Protein AF-A0A2R6KXD6-F1 (afdb_monomer_lite)

Radius of gyration: 30.46 Å; chains: 1; bounding box: 78×59×86 Å

Secondary structure (DSSP, 8-state):
----EEEEEEEEE------SS----EEEEEEEEEEEETTEEEEEEEEEEEEEETTEEEEEEEEEEEEEEEGGGHHHHHHHHHHTTSEEEEEEEEEEE-GGGTT-EEEEEEEEEEE--SSGGG-B---EEE----TTSPSP-EEEEEEEEEE-S---SSEEEEEEEEEEEE-SSS-EEEEEEEEEEEETTEEEEEEEE---EEE-TT-EEEEEEEEEEEGGGHHHHHHHHHHTTTEEEEEEEEEEEEEE--GGGSSS--PPEEEE-TTT-EEEEEE--TTS-GGGGGG-S-------PPPPPPPPP--------PPPPP-------------------------------S--GGGSSSSSS--

Structure (mmCIF, N/CA/C/O backbone):
data_AF-A0A2R6KXD6-F1
#
_entry.id   AF-A0A2R6KXD6-F1
#
loop_
_atom_site.group_PDB
_atom_site.id
_atom_site.type_symbol
_atom_site.label_atom_id
_atom_site.label_alt_id
_atom_site.label_comp_id
_atom_site.label_asym_id
_atom_site.label_entity_id
_atom_site.label_seq_id
_atom_site.pdbx_PDB_ins_code
_atom_site.Cartn_x
_atom_site.Cartn_y
_atom_site.Cartn_z
_atom_site.occupancy
_atom_site.B_iso_or_equiv
_atom_site.auth_seq_id
_atom_site.auth_comp_id
_atom_site.auth_asym_id
_atom_site.auth_atom_id
_atom_site.pdbx_PDB_model_num
ATOM 1 N N . MET A 1 1 ? -16.848 16.729 -0.230 1.00 32.53 1 MET A N 1
ATOM 2 C CA . MET A 1 1 ? -16.705 16.307 1.176 1.00 32.53 1 MET A CA 1
ATOM 3 C C . MET A 1 1 ? -17.985 15.612 1.609 1.00 32.53 1 MET A C 1
ATOM 5 O O . MET A 1 1 ? -18.933 16.288 1.983 1.00 32.53 1 MET A O 1
ATOM 9 N N . GLY A 1 2 ? -18.052 14.291 1.457 1.00 30.12 2 GLY A N 1
ATOM 10 C CA . GLY A 1 2 ? -19.095 13.477 2.077 1.00 30.12 2 GLY A CA 1
ATOM 11 C C . GLY A 1 2 ? -18.429 12.674 3.182 1.00 30.12 2 GLY A C 1
ATOM 12 O O . GLY A 1 2 ? -17.490 11.944 2.894 1.00 30.12 2 GLY A O 1
ATOM 13 N N . VAL A 1 3 ? -18.859 12.855 4.425 1.00 33.03 3 VAL A N 1
ATOM 14 C CA . VAL A 1 3 ? -18.356 12.065 5.551 1.00 33.03 3 VAL A CA 1
ATOM 15 C C . VAL A 1 3 ? -19.085 10.724 5.530 1.00 33.03 3 VAL A C 1
ATOM 17 O O . VAL A 1 3 ? -20.311 10.701 5.642 1.00 33.03 3 VAL A O 1
ATOM 20 N N . ALA A 1 4 ? -18.364 9.609 5.387 1.00 35.44 4 ALA A N 1
ATOM 21 C CA . ALA A 1 4 ? -18.938 8.305 5.713 1.00 35.44 4 ALA A CA 1
ATOM 22 C C . ALA A 1 4 ? -18.756 8.061 7.212 1.00 35.44 4 ALA A C 1
ATOM 24 O O . ALA A 1 4 ? -17.677 7.671 7.661 1.00 35.44 4 ALA A O 1
ATOM 25 N N . VAL A 1 5 ? -19.825 8.306 7.967 1.00 35.06 5 VAL A N 1
ATOM 26 C CA . VAL A 1 5 ? -19.918 7.904 9.371 1.00 35.06 5 VAL A CA 1
ATOM 27 C C . VAL A 1 5 ? -20.166 6.402 9.408 1.00 35.06 5 VAL A C 1
ATOM 29 O O . VAL A 1 5 ? -21.165 5.912 8.875 1.00 35.06 5 VAL A O 1
ATOM 32 N N . VAL A 1 6 ? -19.266 5.663 10.045 1.00 45.59 6 VAL A N 1
ATOM 33 C CA . VAL A 1 6 ? -19.422 4.229 10.286 1.00 45.59 6 VAL A CA 1
ATOM 34 C C . VAL A 1 6 ? -19.917 4.082 11.718 1.00 45.59 6 VAL A C 1
ATOM 36 O O . VAL A 1 6 ? -19.143 4.053 12.669 1.00 45.59 6 VAL A O 1
ATOM 39 N N . GLY A 1 7 ? -21.240 4.059 11.872 1.00 35.34 7 GLY A N 1
ATOM 40 C CA . GLY A 1 7 ? -21.884 3.939 13.178 1.00 35.34 7 GLY A CA 1
ATOM 41 C C . GLY A 1 7 ? -21.858 2.504 13.707 1.00 35.34 7 GLY A C 1
ATOM 42 O O . GLY A 1 7 ? -22.515 1.623 13.148 1.00 35.34 7 GLY A O 1
ATOM 43 N N . LEU A 1 8 ? -21.164 2.282 14.823 1.00 43.97 8 LEU A N 1
ATOM 44 C CA . LEU A 1 8 ? -21.298 1.086 15.651 1.00 43.97 8 LEU A CA 1
ATOM 45 C C . LEU A 1 8 ? -22.318 1.376 16.764 1.00 43.97 8 LEU A C 1
ATOM 47 O O . LEU A 1 8 ? -21.985 1.909 17.820 1.00 43.97 8 LEU A O 1
ATOM 51 N N . ILE A 1 9 ? -23.582 1.021 16.532 1.00 38.72 9 ILE A N 1
ATOM 52 C CA . ILE A 1 9 ? -24.640 1.181 17.540 1.00 38.72 9 ILE A CA 1
ATOM 53 C C . ILE A 1 9 ? -24.606 -0.014 18.505 1.00 38.72 9 ILE A C 1
ATOM 55 O O . ILE A 1 9 ? -24.890 -1.148 18.111 1.00 38.72 9 ILE A O 1
ATOM 59 N N . LEU A 1 10 ? -24.278 0.251 19.772 1.00 41.88 10 LEU A N 1
ATOM 60 C CA . LEU A 1 10 ? -24.236 -0.710 20.874 1.00 41.88 10 LEU A CA 1
ATOM 61 C C . LEU A 1 10 ? -25.478 -0.549 21.763 1.00 41.88 10 LEU A C 1
ATOM 63 O O . LEU A 1 10 ? -25.510 0.236 22.709 1.00 41.88 10 LEU A O 1
ATOM 67 N N . LEU A 1 11 ? -26.523 -1.320 21.463 1.00 36.16 11 LEU A N 1
ATOM 68 C CA . LEU A 1 11 ? -27.789 -1.278 22.201 1.00 36.16 11 LEU A CA 1
ATOM 69 C C . LEU A 1 11 ? -27.710 -2.157 23.466 1.00 36.16 11 LEU A C 1
ATOM 71 O O . LEU A 1 11 ? -27.730 -3.387 23.370 1.00 36.16 11 LEU A O 1
ATOM 75 N N . VAL A 1 12 ? -27.622 -1.541 24.653 1.00 39.16 12 VAL A N 1
ATOM 76 C CA . VAL A 1 12 ? -27.379 -2.227 25.938 1.00 39.16 12 VAL A CA 1
ATOM 77 C C . VAL A 1 12 ? -28.595 -2.115 26.872 1.00 39.16 12 VAL A C 1
ATOM 79 O O . VAL A 1 12 ? -28.765 -1.187 27.663 1.00 39.16 12 VAL A O 1
ATOM 82 N N . VAL A 1 13 ? -29.466 -3.125 26.833 1.00 32.38 13 VAL A N 1
ATOM 83 C CA . VAL A 1 13 ? -30.633 -3.203 27.732 1.00 32.38 13 VAL A CA 1
ATOM 84 C C . VAL A 1 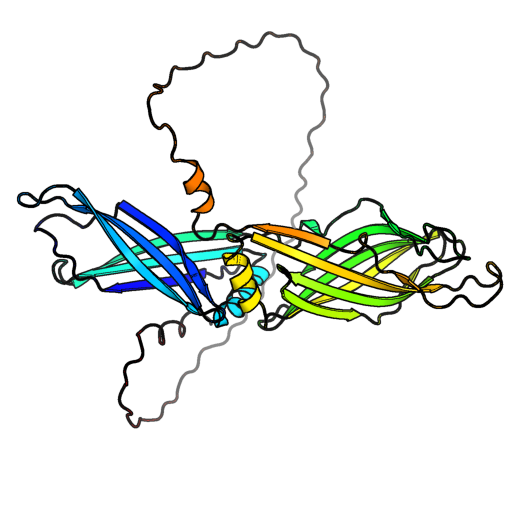13 ? -30.192 -3.670 29.123 1.00 32.38 13 VAL A C 1
ATOM 86 O O . VAL A 1 13 ? -29.826 -4.835 29.288 1.00 32.38 13 VAL A O 1
ATOM 89 N N . LEU A 1 14 ? -30.247 -2.796 30.141 1.00 37.84 14 LEU A N 1
ATOM 90 C CA . LEU A 1 14 ? -29.684 -3.095 31.464 1.00 37.84 14 LEU A CA 1
ATOM 91 C C . LEU A 1 14 ? -30.704 -3.197 32.609 1.00 37.84 14 LEU A C 1
ATOM 93 O O . LEU A 1 14 ? -31.615 -2.389 32.783 1.00 37.84 14 LEU A O 1
ATOM 97 N N . GLY A 1 15 ? -30.478 -4.166 33.497 1.00 32.94 15 GLY A N 1
ATOM 98 C CA . GLY A 1 15 ? -31.158 -4.308 34.787 1.00 32.94 15 GLY A CA 1
ATOM 99 C C . GLY A 1 15 ? -30.421 -3.625 35.949 1.00 32.94 15 GLY A C 1
ATOM 100 O O . GLY A 1 15 ? -30.069 -4.311 36.904 1.00 32.94 15 GLY A O 1
ATOM 101 N N . PHE A 1 16 ? -30.159 -2.313 35.896 1.00 38.47 16 PHE A N 1
ATOM 102 C CA . PHE A 1 16 ? -29.409 -1.618 36.957 1.00 38.47 16 PHE A CA 1
ATOM 103 C C . PHE A 1 16 ? -30.232 -1.430 38.247 1.00 38.47 16 PHE A C 1
ATOM 105 O O . PHE A 1 16 ? -31.143 -0.608 38.303 1.00 38.47 16 PHE A O 1
ATOM 112 N N . VAL A 1 17 ? -29.867 -2.104 39.341 1.00 35.06 17 VAL A N 1
ATOM 113 C CA . VAL A 1 17 ? -30.432 -1.799 40.671 1.00 35.06 17 VAL A CA 1
ATOM 114 C C . VAL A 1 17 ? -29.811 -0.501 41.210 1.00 35.06 17 VAL A C 1
ATOM 116 O O . VAL A 1 17 ? -28.776 -0.526 41.873 1.00 35.06 17 VAL A O 1
ATOM 119 N N . LEU A 1 18 ? -30.429 0.644 40.896 1.00 43.84 18 LEU A N 1
ATOM 120 C CA . LEU A 1 18 ? -30.024 1.964 41.396 1.00 43.84 18 LEU A CA 1
ATOM 121 C C . LEU A 1 18 ? -30.757 2.336 42.691 1.00 43.84 18 LEU A C 1
ATOM 123 O O . LEU A 1 18 ? -31.987 2.300 42.773 1.00 43.84 18 LEU A O 1
ATOM 127 N N . GLY A 1 19 ? -29.987 2.761 43.694 1.00 37.97 19 GLY A N 1
ATOM 128 C CA . GLY A 1 19 ? -30.512 3.353 44.919 1.00 37.97 19 GLY A CA 1
ATOM 129 C C . GLY A 1 19 ? -30.959 4.796 44.697 1.00 37.97 19 GLY A C 1
ATOM 130 O O . GLY A 1 19 ? -30.131 5.694 44.675 1.00 37.97 19 GLY A O 1
ATOM 131 N N . VAL A 1 20 ? -32.271 4.986 44.549 1.00 38.38 20 VAL A N 1
ATOM 132 C CA . VAL A 1 20 ? -33.068 6.202 44.820 1.00 38.38 20 VAL A CA 1
ATOM 133 C C . VAL A 1 20 ? -32.273 7.520 45.004 1.00 38.38 20 VAL A C 1
ATOM 135 O O . VAL A 1 20 ? -31.752 7.783 46.084 1.00 38.38 20 VAL A O 1
ATOM 138 N N . LEU A 1 21 ? -32.363 8.403 43.992 1.00 37.50 21 LEU A N 1
ATOM 139 C CA . LEU A 1 21 ? -31.920 9.819 43.958 1.00 37.50 21 LEU A CA 1
ATOM 140 C C . LEU A 1 21 ? -30.441 10.120 43.620 1.00 37.50 21 LEU A C 1
ATOM 142 O O . LEU A 1 21 ? -29.818 10.976 44.244 1.00 37.50 21 LEU A O 1
ATOM 146 N N . GLY A 1 22 ? -29.944 9.542 42.526 1.00 40.22 22 GLY A N 1
ATOM 147 C CA . GLY A 1 22 ? -28.822 10.080 41.745 1.00 40.22 22 GLY A CA 1
ATOM 148 C C . GLY A 1 22 ? -29.017 9.765 40.259 1.00 40.22 22 GLY A C 1
ATOM 149 O O . GLY A 1 22 ? -29.527 8.693 39.931 1.00 40.22 22 GLY A O 1
ATOM 150 N N . SER A 1 23 ? -28.667 10.683 39.352 1.00 47.56 23 SER A N 1
ATOM 151 C CA . SER A 1 23 ? -28.539 10.335 37.929 1.00 47.56 23 SER A CA 1
ATOM 152 C C . SER A 1 23 ? -27.329 9.413 37.767 1.00 47.56 23 SER A C 1
ATOM 154 O O . SER A 1 23 ? -26.281 9.761 38.316 1.00 47.56 23 SER A O 1
ATOM 156 N N . PRO A 1 24 ? -27.418 8.289 37.035 1.00 50.03 24 PRO A N 1
ATOM 157 C CA . PRO A 1 24 ? -26.235 7.493 36.737 1.00 50.03 24 PRO A CA 1
ATOM 158 C C . PRO A 1 24 ? -25.263 8.347 35.917 1.00 50.03 24 PRO A C 1
ATOM 160 O O . PRO A 1 24 ? -25.549 8.695 34.773 1.00 50.03 24 PRO A O 1
ATOM 163 N N . ALA A 1 25 ? -24.137 8.708 36.524 1.00 54.44 25 ALA A N 1
ATOM 164 C CA . ALA A 1 25 ? -22.991 9.234 35.808 1.00 54.44 25 ALA A CA 1
ATOM 165 C C . ALA A 1 25 ? -22.146 8.029 35.388 1.00 54.44 25 ALA A C 1
ATOM 167 O O . ALA A 1 25 ? -21.504 7.395 36.225 1.00 54.44 25 ALA A O 1
ATOM 168 N N . VAL A 1 26 ? -22.202 7.683 34.101 1.00 61.16 26 VAL A N 1
ATOM 169 C CA . VAL A 1 26 ? -21.110 6.925 33.485 1.00 61.16 26 VAL A CA 1
ATOM 170 C C . VAL A 1 26 ? -19.944 7.901 33.410 1.00 61.16 26 VAL A C 1
ATOM 172 O O . VAL A 1 26 ? -20.091 8.991 32.857 1.00 61.16 26 VAL A O 1
ATOM 175 N N . GLU A 1 27 ? -18.839 7.548 34.053 1.00 66.81 27 GLU A N 1
ATOM 176 C CA . GLU A 1 27 ? -17.652 8.400 34.143 1.00 66.81 27 GLU A CA 1
ATOM 177 C C . GLU A 1 27 ? -16.649 8.080 33.034 1.00 66.81 27 GLU A C 1
ATOM 179 O O . GLU A 1 27 ? -15.917 8.969 32.607 1.00 66.81 27 GLU A O 1
ATOM 184 N N . ASP A 1 28 ? -16.640 6.830 32.559 1.00 72.62 28 ASP A N 1
ATOM 185 C CA . ASP A 1 28 ? -15.701 6.340 31.553 1.00 72.62 28 ASP A CA 1
ATOM 186 C C . ASP A 1 28 ? -16.297 5.185 30.721 1.00 72.62 28 ASP A C 1
ATOM 188 O O . ASP A 1 28 ? -17.112 4.395 31.216 1.00 72.62 28 ASP A O 1
ATOM 192 N N . VAL A 1 29 ? -15.884 5.103 29.453 1.00 76.94 29 VAL A N 1
ATOM 193 C CA . VAL A 1 29 ? -16.326 4.120 28.450 1.00 76.94 29 VAL A CA 1
ATOM 194 C C . VAL A 1 29 ? -15.105 3.627 27.680 1.00 76.94 29 VAL A C 1
ATOM 196 O O . VAL A 1 29 ? -14.642 4.282 26.749 1.00 76.94 29 VAL A O 1
ATOM 199 N N . GLN A 1 30 ? -14.598 2.447 28.030 1.00 81.19 30 GLN A N 1
ATOM 200 C CA . GLN A 1 30 ? -13.419 1.871 27.381 1.00 81.19 30 GLN A CA 1
ATOM 201 C C . GLN A 1 30 ? -13.838 0.798 26.379 1.00 81.19 30 GLN A C 1
ATOM 203 O O . GLN A 1 30 ? -14.502 -0.168 26.751 1.00 81.19 30 GLN A O 1
ATOM 208 N N . ASN A 1 31 ? -13.428 0.940 25.117 1.00 81.56 31 ASN A N 1
ATOM 209 C CA . ASN A 1 31 ? -13.645 -0.055 24.065 1.00 81.56 31 ASN A CA 1
ATOM 210 C C . ASN A 1 31 ? -12.316 -0.705 23.671 1.00 81.56 31 ASN A C 1
ATOM 212 O O . ASN A 1 31 ? -11.314 -0.017 23.506 1.00 81.56 31 ASN A O 1
ATOM 216 N N . ARG A 1 32 ? -12.302 -2.025 23.475 1.00 87.94 32 ARG A N 1
ATOM 217 C CA . ARG A 1 32 ? -11.142 -2.757 22.942 1.00 87.94 32 ARG A CA 1
ATOM 218 C C . ARG A 1 32 ? -11.572 -3.901 22.035 1.00 87.94 32 ARG A C 1
ATOM 220 O O . ARG A 1 32 ? -12.678 -4.430 22.157 1.00 87.94 32 ARG A O 1
ATOM 227 N N . PHE A 1 33 ? -10.670 -4.340 21.163 1.00 91.06 33 PHE A N 1
ATOM 228 C CA . PHE A 1 33 ? -10.853 -5.602 20.453 1.00 91.06 33 PHE A CA 1
ATOM 229 C C . PHE A 1 33 ? -10.621 -6.787 21.396 1.00 91.06 33 PHE A C 1
ATOM 231 O O . PHE A 1 33 ? -9.627 -6.846 22.117 1.00 91.06 33 PHE A O 1
ATOM 238 N N . GLY A 1 34 ? -11.564 -7.725 21.383 1.00 90.81 34 GLY A N 1
ATOM 239 C CA . GLY A 1 34 ? -11.447 -9.034 22.015 1.00 90.81 34 GLY A CA 1
ATOM 240 C C . GLY A 1 34 ? -11.028 -10.108 20.999 1.00 90.81 34 GLY A C 1
ATOM 241 O O . GLY A 1 34 ? -10.436 -9.803 19.961 1.00 90.81 34 GLY A O 1
ATOM 242 N N . PRO A 1 35 ? -11.360 -11.389 21.240 1.00 93.00 35 PRO A N 1
ATOM 243 C CA . PRO A 1 35 ? -11.036 -12.479 20.322 1.00 93.00 35 PRO A CA 1
ATOM 244 C C . PRO A 1 35 ? -11.594 -12.273 18.903 1.00 93.00 35 PRO A C 1
ATOM 246 O O . PRO A 1 35 ? -12.769 -11.945 18.722 1.00 93.00 35 PRO A O 1
ATOM 249 N N . VAL A 1 36 ? -10.773 -12.548 17.887 1.00 94.94 36 VAL A N 1
ATOM 250 C CA . VAL A 1 36 ? -11.142 -12.424 16.467 1.00 94.94 36 VAL A CA 1
ATOM 251 C C . VAL A 1 36 ? -10.965 -13.745 15.709 1.00 94.94 36 VAL A C 1
ATOM 253 O O . VAL A 1 36 ? -9.940 -14.433 15.808 1.00 94.94 36 VAL A O 1
ATOM 256 N N . ASN A 1 37 ? -11.985 -14.098 14.930 1.00 93.06 37 ASN A N 1
ATOM 257 C CA . ASN A 1 37 ? -11.990 -15.210 13.983 1.00 93.06 37 ASN A CA 1
ATOM 258 C C . ASN A 1 37 ? -12.480 -14.734 12.613 1.00 93.06 37 ASN A C 1
ATOM 260 O O . ASN A 1 37 ? -13.007 -13.634 12.497 1.00 93.06 37 ASN A O 1
ATOM 264 N N . ASP A 1 38 ? -12.346 -15.597 11.614 1.00 91.31 38 ASP A N 1
ATOM 265 C CA . ASP A 1 38 ? -12.580 -15.345 10.190 1.00 91.31 38 ASP A CA 1
ATOM 266 C C . ASP A 1 38 ? -13.942 -14.685 9.903 1.00 91.31 38 ASP A C 1
ATOM 268 O O . ASP A 1 38 ? -14.040 -13.779 9.082 1.00 91.31 38 ASP A O 1
ATOM 272 N N . SER A 1 39 ? -14.986 -15.060 10.650 1.00 91.56 39 SER A N 1
ATOM 273 C CA . SER A 1 39 ? -16.345 -14.522 10.483 1.00 91.56 39 SER A CA 1
ATOM 274 C C . SER A 1 39 ? -16.666 -13.295 11.343 1.00 91.56 39 SER A C 1
ATOM 276 O O . SER A 1 39 ? -17.586 -12.540 11.019 1.00 91.56 39 SER A O 1
ATOM 278 N N . THR A 1 40 ? -15.987 -13.137 12.483 1.00 92.12 40 THR A N 1
ATOM 279 C CA . THR A 1 40 ? -16.446 -12.275 13.579 1.00 92.12 40 THR A CA 1
ATOM 280 C C . THR A 1 40 ? -15.292 -11.686 14.386 1.00 92.12 40 THR A C 1
ATOM 282 O O . THR A 1 40 ? -14.425 -12.404 14.889 1.00 92.12 40 THR A O 1
ATOM 285 N N . THR A 1 41 ? -15.371 -10.377 14.606 1.00 91.56 41 THR A N 1
ATOM 286 C CA . THR A 1 41 ? -14.555 -9.619 15.555 1.00 91.56 41 THR A CA 1
ATOM 287 C C . THR A 1 41 ? -15.353 -9.370 16.829 1.00 91.56 41 THR A C 1
ATOM 289 O O . THR A 1 41 ? -16.471 -8.853 16.769 1.00 91.56 41 THR A O 1
ATOM 292 N N . THR A 1 42 ? -14.779 -9.706 17.982 1.00 90.31 42 THR A N 1
ATOM 293 C CA . THR A 1 42 ? -15.345 -9.338 19.285 1.00 90.31 42 THR A CA 1
ATOM 294 C C . THR A 1 42 ? -14.897 -7.929 19.667 1.00 90.31 42 THR A C 1
ATOM 296 O O . THR A 1 42 ? -13.721 -7.600 19.531 1.00 90.31 42 THR A O 1
ATOM 299 N N . ILE A 1 43 ? -15.817 -7.113 20.171 1.00 86.12 43 ILE A N 1
ATOM 300 C CA . ILE A 1 43 ? -15.547 -5.814 20.794 1.00 86.12 43 ILE A CA 1
ATOM 301 C C . ILE A 1 43 ? -15.996 -5.925 22.249 1.00 86.12 43 ILE A C 1
ATOM 303 O O . ILE A 1 43 ? -17.140 -6.299 22.524 1.00 86.12 43 ILE A O 1
ATOM 307 N N . GLU A 1 44 ? -15.084 -5.640 23.170 1.00 86.62 44 GLU A N 1
ATOM 308 C CA . GLU A 1 44 ? -15.354 -5.578 24.602 1.00 86.62 44 GLU A CA 1
ATOM 309 C C . GLU A 1 44 ? -15.479 -4.113 25.018 1.00 86.62 44 GLU A C 1
ATOM 311 O O . GLU A 1 44 ? -14.616 -3.299 24.686 1.00 86.62 44 GLU A O 1
ATOM 316 N N . THR A 1 45 ? -16.549 -3.792 25.744 1.00 80.88 45 THR A N 1
ATOM 317 C CA . THR A 1 45 ? -16.822 -2.443 26.247 1.00 80.88 45 THR A CA 1
ATOM 318 C C . THR A 1 45 ? -16.968 -2.501 27.760 1.00 80.88 45 THR A C 1
ATOM 320 O O . THR A 1 45 ? -17.860 -3.188 28.255 1.00 80.88 45 THR A O 1
ATOM 323 N N . ASP A 1 46 ? -16.131 -1.772 28.489 1.00 81.50 46 ASP A N 1
ATOM 324 C CA . ASP A 1 46 ? -16.244 -1.603 29.937 1.00 81.50 46 ASP A CA 1
ATOM 325 C C . ASP A 1 46 ? -16.802 -0.204 30.243 1.00 81.50 46 ASP A C 1
ATOM 327 O O . ASP A 1 46 ? -16.199 0.810 29.891 1.00 81.50 46 ASP A O 1
ATOM 331 N N . LEU A 1 47 ? -17.969 -0.149 30.893 1.00 74.25 47 LEU A N 1
ATOM 332 C CA . LEU A 1 47 ? -18.569 1.086 31.410 1.00 74.25 47 LEU A CA 1
ATOM 333 C C . LEU A 1 47 ? -18.241 1.215 32.897 1.00 74.25 47 LEU A C 1
ATOM 335 O O . LEU A 1 47 ? -18.642 0.349 33.680 1.00 74.25 47 LEU A O 1
ATOM 339 N N . ALA A 1 48 ? -17.571 2.293 33.302 1.00 72.50 48 ALA A N 1
ATOM 340 C CA . ALA A 1 48 ? -17.350 2.611 34.712 1.00 72.50 48 ALA A CA 1
ATOM 341 C C . ALA A 1 48 ? -18.290 3.733 35.171 1.00 72.50 48 ALA A C 1
ATOM 343 O O . ALA A 1 48 ? -18.510 4.718 34.463 1.00 72.50 48 ALA A O 1
ATOM 344 N N . GLY A 1 49 ? -18.850 3.595 36.372 1.00 67.25 49 GLY A N 1
ATOM 345 C CA . GLY A 1 49 ? -19.701 4.624 36.964 1.00 67.25 49 GLY A CA 1
ATOM 346 C C . GLY A 1 49 ? -19.764 4.538 38.482 1.00 67.25 49 GLY A C 1
ATOM 347 O O . GLY A 1 49 ? -19.580 3.473 39.079 1.00 67.25 49 GLY A O 1
ATOM 348 N N . ASP A 1 50 ? -20.044 5.678 39.102 1.00 60.41 50 ASP A N 1
ATOM 349 C CA . ASP A 1 50 ? -19.970 5.856 40.549 1.00 60.41 50 ASP A CA 1
ATOM 350 C C . ASP A 1 50 ? -21.363 5.718 41.195 1.00 60.41 50 ASP A C 1
ATOM 352 O O . ASP A 1 50 ? -22.326 6.398 40.818 1.00 60.41 50 ASP A O 1
ATOM 356 N N . LYS A 1 51 ? -21.510 4.834 42.193 1.00 57.56 51 LYS A N 1
ATOM 357 C CA . LYS A 1 51 ? -22.762 4.712 42.961 1.00 57.56 51 LYS A CA 1
ATOM 358 C C . LYS A 1 51 ? -22.770 5.672 44.149 1.00 57.56 51 LYS A C 1
ATOM 360 O O . LYS A 1 51 ? -22.055 5.466 45.129 1.00 57.56 51 LYS A O 1
ATOM 365 N N . GLN A 1 52 ? -23.676 6.651 44.126 1.00 46.38 52 GLN A N 1
ATOM 366 C CA . GLN A 1 52 ? -23.967 7.515 45.276 1.00 46.38 52 GLN A CA 1
ATOM 367 C C . GLN A 1 52 ? -25.424 7.366 45.736 1.00 46.38 52 GLN A C 1
ATOM 369 O O . GLN A 1 52 ? -26.359 7.546 44.961 1.00 46.38 52 GLN A O 1
ATOM 374 N N . GLY A 1 53 ? -25.618 7.050 47.019 1.00 44.66 53 GLY A N 1
ATOM 375 C CA . GLY A 1 53 ? -26.931 6.931 47.657 1.00 44.66 53 GLY A CA 1
ATOM 376 C C . GLY A 1 53 ? -26.798 6.749 49.171 1.00 44.66 53 GLY A C 1
ATOM 377 O O . GLY A 1 53 ? -25.841 6.150 49.645 1.00 44.66 53 GLY A O 1
ATOM 378 N N . VAL A 1 54 ? -27.749 7.267 49.954 1.00 39.59 54 VAL A N 1
ATOM 379 C CA . VAL A 1 54 ? -27.604 7.425 51.424 1.00 39.59 54 VAL A CA 1
ATOM 380 C C . VAL A 1 54 ? -27.607 6.094 52.209 1.00 39.59 54 VAL A C 1
ATOM 382 O O . VAL A 1 54 ? -27.277 6.088 53.391 1.00 39.59 54 VAL A O 1
ATOM 385 N N . ASP A 1 55 ? -27.938 4.973 51.562 1.00 49.91 55 ASP A N 1
ATOM 386 C CA . ASP A 1 55 ? -28.040 3.634 52.177 1.00 49.91 55 ASP A CA 1
ATOM 387 C C . ASP A 1 55 ? -27.271 2.544 51.388 1.00 49.91 55 ASP A C 1
ATOM 389 O O . ASP A 1 55 ? -27.392 1.351 51.661 1.00 49.91 55 ASP A O 1
ATOM 393 N N . LEU A 1 56 ? -26.473 2.944 50.387 1.00 48.16 56 LEU A N 1
ATOM 394 C CA . LEU A 1 56 ? -25.587 2.065 49.616 1.00 48.16 56 LEU A CA 1
ATOM 395 C C . LEU A 1 56 ? -24.148 2.562 49.772 1.00 48.16 56 LEU A C 1
ATOM 397 O O . LEU A 1 56 ? -23.890 3.760 49.686 1.00 48.16 56 LEU A O 1
ATOM 401 N N . GLY A 1 57 ? -23.205 1.650 50.013 1.00 46.19 57 GLY A N 1
ATOM 402 C CA . GLY A 1 57 ? -21.791 2.013 50.120 1.00 46.19 57 GLY A CA 1
ATOM 403 C C . GLY A 1 57 ? -21.283 2.633 48.818 1.00 46.19 57 GLY A C 1
ATOM 404 O O . GLY A 1 57 ? -21.527 2.080 47.749 1.00 46.19 57 GLY A O 1
ATOM 405 N N . SER A 1 58 ? -20.576 3.759 48.923 1.00 51.22 58 SER A N 1
ATOM 406 C CA . SER A 1 58 ? -19.914 4.407 47.788 1.00 51.22 58 SER A CA 1
ATOM 407 C C . SER A 1 58 ? -18.877 3.475 47.168 1.00 51.22 58 SER A C 1
ATOM 409 O O . SER A 1 58 ? -18.019 2.951 47.886 1.00 51.22 58 SER A O 1
ATOM 411 N N . GLY A 1 59 ? -18.924 3.320 45.851 1.00 52.41 59 GLY A N 1
ATOM 412 C CA . GLY A 1 59 ? -17.957 2.537 45.100 1.00 52.41 59 GLY A CA 1
ATOM 413 C C . GLY A 1 59 ? -18.158 2.692 43.599 1.00 52.41 59 GLY A C 1
ATOM 414 O O . GLY A 1 59 ? -19.274 2.933 43.135 1.00 52.41 59 GLY A O 1
ATOM 415 N N . THR A 1 60 ? -17.057 2.525 42.877 1.00 57.81 60 THR A N 1
ATOM 416 C CA . THR A 1 60 ? -17.027 2.434 41.421 1.00 57.81 60 THR A CA 1
ATOM 417 C C . THR A 1 60 ? -17.460 1.031 41.011 1.00 57.81 60 THR A C 1
ATOM 419 O O . THR A 1 60 ? -16.888 0.040 41.473 1.00 57.81 60 THR A O 1
ATOM 422 N N . ASP A 1 61 ? -18.456 0.939 40.137 1.00 66.88 61 ASP A N 1
ATOM 423 C CA . ASP A 1 61 ? -18.868 -0.312 39.512 1.00 66.88 61 ASP A CA 1
ATOM 424 C C . ASP A 1 61 ? -18.480 -0.301 38.034 1.00 66.88 61 ASP A C 1
ATOM 426 O O . ASP A 1 61 ? -18.757 0.661 37.316 1.00 66.88 61 ASP A O 1
ATOM 430 N N . THR A 1 62 ? -17.879 -1.399 37.578 1.00 68.56 62 THR A N 1
ATOM 431 C CA . THR A 1 62 ? -17.570 -1.635 36.165 1.00 68.56 62 THR A CA 1
ATOM 432 C C . THR A 1 62 ? -18.542 -2.663 35.599 1.00 68.56 62 THR A C 1
ATOM 434 O O . THR A 1 62 ? -18.737 -3.734 36.179 1.00 68.56 62 THR A O 1
ATOM 437 N N . LEU A 1 63 ? -19.151 -2.343 34.461 1.00 71.38 63 LEU A N 1
ATOM 438 C CA . LEU A 1 63 ? -20.027 -3.231 33.707 1.00 71.38 63 LEU A CA 1
ATOM 439 C C . LEU A 1 63 ? -19.361 -3.587 32.378 1.00 71.38 63 LEU A C 1
ATOM 441 O O . LEU A 1 63 ? -19.142 -2.706 31.551 1.00 71.38 63 LEU A O 1
ATOM 445 N N . ALA A 1 64 ? -19.082 -4.874 32.183 1.00 76.19 64 ALA A N 1
ATOM 446 C CA . ALA A 1 64 ? -18.475 -5.400 30.966 1.00 76.19 64 ALA A CA 1
ATOM 447 C C . ALA A 1 64 ? -19.542 -5.870 29.965 1.00 76.19 64 ALA A C 1
ATOM 449 O O . ALA A 1 64 ? -20.464 -6.611 30.324 1.00 76.19 64 ALA A O 1
ATOM 450 N N . PHE A 1 65 ? -19.374 -5.494 28.699 1.00 76.19 65 PHE A N 1
ATOM 451 C CA . PHE A 1 65 ? -20.221 -5.884 27.574 1.00 76.19 65 PHE A CA 1
ATOM 452 C C . PHE A 1 65 ? -19.393 -6.503 26.457 1.00 76.19 65 PHE A C 1
ATOM 454 O O . PHE A 1 65 ? -18.209 -6.216 26.293 1.00 76.19 65 PHE A O 1
ATOM 461 N N . THR A 1 66 ? -20.041 -7.346 25.659 1.00 78.94 66 THR A N 1
ATOM 462 C CA . THR A 1 66 ? -19.407 -8.038 24.538 1.00 78.94 66 THR A CA 1
ATOM 463 C C . THR A 1 66 ? -20.308 -7.951 23.320 1.00 78.94 66 THR A C 1
ATOM 465 O O . THR A 1 66 ? -21.411 -8.502 23.317 1.00 78.94 66 THR A O 1
ATOM 468 N N . THR A 1 67 ? -19.830 -7.286 22.274 1.00 81.31 67 THR A N 1
ATOM 469 C CA . THR A 1 67 ? -20.521 -7.180 20.985 1.00 81.31 67 THR A CA 1
ATOM 470 C C . THR A 1 67 ? -19.701 -7.838 19.887 1.00 81.31 67 THR A C 1
ATOM 472 O O . THR A 1 67 ? -18.486 -7.978 19.986 1.00 81.31 67 THR A O 1
ATOM 475 N N . HIS A 1 68 ? -20.382 -8.286 18.837 1.00 84.62 68 HIS A N 1
ATOM 476 C CA . HIS A 1 68 ? -19.797 -9.053 17.750 1.00 84.62 68 HIS A CA 1
ATOM 477 C C . HIS A 1 68 ? -20.047 -8.329 16.425 1.00 84.62 68 HIS A C 1
ATOM 479 O O . HIS A 1 68 ? -21.190 -8.208 15.977 1.00 84.62 68 HIS A O 1
ATOM 485 N N . MET A 1 69 ? -18.977 -7.849 15.794 1.00 87.62 69 MET A N 1
ATOM 486 C CA . MET A 1 69 ? -19.002 -7.321 14.432 1.00 87.62 69 MET A CA 1
ATOM 487 C C . MET A 1 69 ? -18.760 -8.468 13.448 1.00 87.62 69 MET A C 1
ATOM 489 O O . MET A 1 69 ? -17.854 -9.273 13.646 1.00 87.62 69 MET A O 1
ATOM 493 N N . ARG A 1 70 ? -19.542 -8.534 12.366 1.00 90.31 70 ARG A N 1
ATOM 494 C CA . ARG A 1 70 ? -19.320 -9.507 11.288 1.00 90.31 70 ARG A CA 1
ATOM 495 C C . ARG A 1 70 ? -18.274 -8.993 10.304 1.00 90.31 70 ARG A C 1
ATOM 497 O O . ARG A 1 70 ? -18.438 -7.893 9.773 1.00 90.31 70 ARG A O 1
ATOM 504 N N . ASN A 1 71 ? -17.267 -9.807 10.007 1.00 91.31 71 ASN A N 1
ATOM 505 C CA . ASN A 1 71 ? -16.155 -9.402 9.144 1.00 91.31 71 ASN A CA 1
ATOM 506 C C . ASN A 1 71 ? -16.572 -9.236 7.670 1.00 91.31 71 ASN A C 1
ATOM 508 O O . ASN A 1 71 ? -15.955 -8.452 6.958 1.00 91.31 71 ASN A O 1
ATOM 512 N N . GLU A 1 72 ? -17.696 -9.838 7.250 1.00 91.00 72 GLU A N 1
ATOM 513 C CA . GLU A 1 72 ? -18.329 -9.647 5.925 1.00 91.00 72 GLU A CA 1
ATOM 514 C C . GLU A 1 72 ? -18.591 -8.165 5.562 1.00 91.00 72 GLU A C 1
ATOM 516 O O . GLU A 1 72 ? -18.870 -7.832 4.412 1.00 91.00 72 GLU A O 1
ATOM 521 N N . ARG A 1 73 ? -18.526 -7.257 6.548 1.00 90.81 73 ARG A N 1
ATOM 522 C CA . ARG A 1 73 ? -18.724 -5.809 6.386 1.00 90.81 73 ARG A CA 1
ATOM 523 C C . ARG A 1 73 ? -17.426 -5.026 6.168 1.00 90.81 73 ARG A C 1
ATOM 525 O O . ARG A 1 73 ? -17.507 -3.877 5.739 1.00 90.81 73 ARG A O 1
ATOM 532 N N . ILE A 1 74 ? -16.256 -5.625 6.400 1.00 91.94 74 ILE A N 1
ATOM 533 C CA . ILE A 1 74 ? -14.953 -4.970 6.203 1.00 91.94 74 ILE A CA 1
ATOM 534 C C . ILE A 1 74 ? -14.743 -4.497 4.755 1.00 91.94 74 ILE A C 1
ATOM 536 O O . ILE A 1 74 ? -14.383 -3.333 4.592 1.00 91.94 74 ILE A O 1
ATOM 540 N N . PRO A 1 75 ? -15.046 -5.280 3.697 1.00 93.50 75 PRO A N 1
ATOM 541 C CA . PRO A 1 75 ? -14.914 -4.801 2.315 1.00 93.50 75 PRO A CA 1
ATOM 542 C C . PRO A 1 75 ? -15.758 -3.546 2.028 1.00 93.50 75 PRO A C 1
ATOM 544 O O . PRO A 1 75 ? -15.341 -2.642 1.303 1.00 93.50 75 PRO A O 1
ATOM 547 N N . ALA A 1 76 ? -16.943 -3.450 2.643 1.00 90.88 76 ALA A N 1
ATOM 548 C CA . ALA A 1 76 ? -17.830 -2.298 2.511 1.00 90.88 76 ALA A CA 1
ATOM 549 C C . ALA A 1 76 ? -17.332 -1.065 3.287 1.00 90.88 76 ALA A C 1
ATOM 551 O O . ALA A 1 76 ? -17.492 0.051 2.791 1.00 90.88 76 ALA A O 1
ATOM 552 N N . TRP A 1 77 ? -16.735 -1.269 4.466 1.00 90.12 77 TRP A N 1
ATOM 553 C CA . TRP A 1 77 ? -16.067 -0.231 5.259 1.00 90.12 77 TRP A CA 1
ATOM 554 C C . TRP A 1 77 ? -14.830 0.316 4.536 1.00 90.12 77 TRP A C 1
ATOM 556 O O . TRP A 1 77 ? -14.731 1.525 4.322 1.00 90.12 77 TRP A O 1
ATOM 566 N N . TRP A 1 78 ? -13.949 -0.576 4.074 1.00 93.50 78 TRP A N 1
ATOM 567 C CA . TRP A 1 78 ? -12.733 -0.257 3.324 1.00 93.50 78 TRP A CA 1
ATOM 568 C C . TRP A 1 78 ? -13.032 0.610 2.102 1.00 93.50 78 TRP A C 1
ATOM 570 O O . TRP A 1 78 ? -12.439 1.672 1.927 1.00 93.50 78 TRP A O 1
ATOM 580 N N . TYR A 1 79 ? -14.033 0.212 1.308 1.00 94.31 79 TYR A N 1
ATOM 581 C CA . TYR A 1 79 ? -14.517 0.997 0.175 1.00 94.31 79 TYR A CA 1
ATOM 582 C C . TYR A 1 79 ? -14.845 2.450 0.558 1.00 94.31 79 TYR A C 1
ATOM 584 O O . TYR A 1 79 ? -14.436 3.380 -0.137 1.00 94.31 79 TYR A O 1
ATOM 592 N N . THR A 1 80 ? -15.576 2.661 1.658 1.00 92.44 80 THR A N 1
ATOM 593 C CA . THR A 1 80 ? -15.919 4.016 2.116 1.00 92.44 80 THR A CA 1
ATOM 594 C C . THR A 1 80 ? -14.731 4.773 2.702 1.00 92.44 80 THR A C 1
ATOM 596 O O . THR A 1 80 ? -14.633 5.975 2.477 1.00 92.44 80 THR A O 1
ATOM 599 N N . HIS A 1 81 ? -13.825 4.087 3.401 1.00 92.38 81 HIS A N 1
ATOM 600 C CA . HIS A 1 81 ? -12.620 4.668 3.990 1.00 92.38 81 HIS A CA 1
ATOM 601 C C . HIS A 1 81 ? -11.695 5.232 2.903 1.00 92.38 81 HIS A C 1
ATOM 603 O O . HIS A 1 81 ? -11.427 6.433 2.874 1.00 92.38 81 HIS A O 1
ATOM 609 N N . VAL A 1 82 ? -11.307 4.393 1.936 1.00 94.38 82 VAL A N 1
ATOM 610 C CA . VAL A 1 82 ? -10.430 4.786 0.824 1.00 94.38 82 VAL A CA 1
ATOM 611 C C . VAL A 1 82 ? -11.076 5.882 -0.030 1.00 94.38 82 VAL A C 1
ATOM 613 O O . VAL A 1 82 ? -10.438 6.888 -0.334 1.00 94.38 82 VAL A O 1
ATOM 616 N N . ARG A 1 83 ? -12.371 5.756 -0.363 1.00 93.44 83 ARG A N 1
ATOM 617 C CA . ARG A 1 83 ? -13.093 6.762 -1.164 1.00 93.44 83 ARG A CA 1
ATOM 618 C C . ARG A 1 83 ? -13.162 8.145 -0.498 1.00 93.44 83 ARG A C 1
ATOM 620 O O . ARG A 1 83 ? -13.313 9.144 -1.202 1.00 93.44 83 ARG A O 1
ATOM 627 N N . ASN A 1 84 ? -13.039 8.214 0.824 1.00 91.44 84 ASN A N 1
ATOM 628 C CA . ASN A 1 84 ? -13.007 9.466 1.578 1.00 91.44 84 ASN A CA 1
ATOM 629 C C . ASN A 1 84 ? -11.591 10.038 1.766 1.00 91.44 84 ASN A C 1
ATOM 631 O O . ASN A 1 84 ? -11.434 10.995 2.520 1.00 91.44 84 ASN A O 1
ATOM 635 N N . GLY A 1 85 ? -10.582 9.488 1.082 1.00 92.44 85 GLY A N 1
ATOM 636 C CA . GLY A 1 85 ? -9.184 9.872 1.272 1.00 92.44 85 GLY A CA 1
ATOM 637 C C . GLY A 1 85 ? -8.609 9.287 2.557 1.00 92.44 85 GLY A C 1
ATOM 638 O O . GLY A 1 85 ? -8.009 10.017 3.333 1.00 92.44 85 GLY A O 1
ATOM 639 N N . GLU A 1 86 ? -8.855 7.994 2.787 1.00 93.38 86 GLU A N 1
ATOM 640 C CA . GLU A 1 86 ? -8.342 7.237 3.940 1.00 93.38 86 GLU A CA 1
ATOM 641 C C . GLU A 1 86 ? -8.787 7.792 5.302 1.00 93.38 86 GLU A C 1
ATOM 643 O O . GLU A 1 86 ? -8.055 7.738 6.287 1.00 93.38 86 GLU A O 1
ATOM 648 N N . ARG A 1 87 ? -10.029 8.294 5.372 1.00 92.44 87 ARG A N 1
ATOM 649 C CA . ARG A 1 87 ? -10.636 8.836 6.596 1.00 92.44 87 ARG A CA 1
ATOM 650 C C . ARG A 1 87 ? -11.998 8.206 6.892 1.00 92.44 87 ARG A C 1
ATOM 652 O O . ARG A 1 87 ? -12.902 8.185 6.051 1.00 92.44 87 ARG A O 1
ATOM 659 N N . THR A 1 88 ? -12.175 7.743 8.126 1.00 88.31 88 THR A N 1
ATOM 660 C CA . THR A 1 88 ? -13.457 7.274 8.672 1.00 88.31 88 THR A CA 1
ATOM 661 C C . THR A 1 88 ? -13.738 7.926 10.014 1.00 88.31 88 THR A C 1
ATOM 663 O O . THR A 1 88 ? -12.871 7.968 10.879 1.00 88.31 88 THR A O 1
ATOM 666 N N . GLU A 1 89 ? -14.979 8.365 10.205 1.00 85.19 89 GLU A N 1
ATOM 667 C CA . GLU A 1 89 ? -15.494 8.759 11.515 1.00 85.19 89 GLU A CA 1
ATOM 668 C C . GLU A 1 89 ? -16.282 7.576 12.087 1.00 85.19 89 GLU A C 1
ATOM 670 O O . GLU A 1 89 ? -17.298 7.150 11.527 1.00 85.19 89 GLU A O 1
ATOM 675 N N . LEU A 1 90 ? -15.748 6.992 13.158 1.00 81.00 90 LEU A N 1
ATOM 676 C CA . LEU A 1 90 ? -16.351 5.906 13.916 1.00 81.00 90 LEU A CA 1
ATOM 677 C C . LEU A 1 90 ? -17.181 6.518 15.042 1.00 81.00 90 LEU A C 1
ATOM 679 O O . LEU A 1 90 ? -16.644 7.184 15.921 1.00 81.00 90 LEU A O 1
ATOM 683 N N . LEU A 1 91 ? -18.485 6.254 15.036 1.00 75.25 91 LEU A N 1
ATOM 684 C CA . LEU A 1 91 ? -19.372 6.656 16.125 1.00 75.25 91 LEU A CA 1
ATOM 685 C C . LEU A 1 91 ? -19.808 5.410 16.894 1.00 75.25 91 LEU A C 1
ATOM 687 O O . LEU A 1 91 ? -20.551 4.581 16.364 1.00 75.25 91 LEU A O 1
ATOM 691 N N . VAL A 1 92 ? -19.344 5.278 18.137 1.00 69.06 92 VAL A N 1
ATOM 692 C CA . VAL A 1 92 ? -19.762 4.224 19.069 1.00 69.06 92 VAL A CA 1
ATOM 693 C C . VAL A 1 92 ? -20.822 4.811 19.988 1.00 69.06 92 VAL A C 1
ATOM 695 O O . VAL A 1 92 ? -20.507 5.618 20.855 1.00 69.06 92 VAL A O 1
ATOM 698 N N . ASN A 1 93 ? -22.083 4.424 19.812 1.00 65.75 93 ASN A N 1
ATOM 699 C CA . ASN A 1 93 ? -23.164 4.860 20.699 1.00 65.75 93 ASN A CA 1
ATOM 700 C C . ASN A 1 93 ? -23.574 3.703 21.608 1.00 65.75 93 ASN A C 1
ATOM 702 O O . ASN A 1 93 ? -24.156 2.731 21.123 1.00 65.75 93 ASN A O 1
ATOM 706 N N . ALA A 1 94 ? -23.269 3.806 22.902 1.00 62.09 94 ALA A N 1
ATOM 707 C CA . ALA A 1 94 ? -23.775 2.887 23.913 1.00 62.09 94 ALA A CA 1
ATOM 708 C C . ALA A 1 94 ? -25.072 3.445 24.511 1.00 62.09 94 ALA A C 1
ATOM 710 O O . ALA A 1 94 ? -25.046 4.500 25.143 1.00 62.09 94 ALA A O 1
ATOM 711 N N . SER A 1 95 ? -26.199 2.745 24.348 1.00 64.69 95 SER A N 1
ATOM 712 C CA . SER A 1 95 ? -27.471 3.153 24.962 1.00 64.69 95 SER A CA 1
ATOM 713 C C . SER A 1 95 ? -27.811 2.297 26.182 1.00 64.69 95 SER A C 1
ATOM 715 O O . SER A 1 95 ? -27.748 1.071 26.125 1.00 64.69 95 SER A O 1
ATOM 717 N N . VAL A 1 96 ? -28.168 2.936 27.302 1.00 61.06 96 VAL A N 1
ATOM 718 C CA . VAL A 1 96 ? -28.544 2.277 28.563 1.00 61.06 96 VAL A CA 1
ATOM 719 C C . VAL A 1 96 ? -29.980 2.640 28.924 1.00 61.06 96 VAL A C 1
ATOM 721 O O . VAL A 1 96 ? -30.281 3.777 29.290 1.00 61.06 96 VAL A O 1
ATOM 724 N N . SER A 1 97 ? -30.875 1.653 28.877 1.00 60.62 97 SER A N 1
ATOM 725 C CA . SER A 1 97 ? -32.267 1.784 29.330 1.00 60.62 97 SER A CA 1
ATOM 726 C C . SER A 1 97 ? -32.505 0.990 30.615 1.00 60.62 97 SER A C 1
ATOM 728 O O . SER A 1 97 ? -32.057 -0.151 30.741 1.00 60.62 97 SER A O 1
ATOM 730 N N . HIS A 1 98 ? -33.220 1.575 31.586 1.00 58.34 98 HIS A N 1
ATOM 731 C CA . HIS A 1 98 ? -33.586 0.860 32.812 1.00 58.34 98 HIS A CA 1
ATOM 732 C C . HIS A 1 98 ? -34.940 1.288 33.419 1.00 58.34 98 HIS A C 1
ATOM 734 O O . HIS A 1 98 ? -35.305 2.463 33.446 1.00 58.34 98 HIS A O 1
ATOM 740 N N . GLY A 1 99 ? -35.681 0.326 33.982 1.00 51.66 99 GLY A N 1
ATOM 741 C CA . GLY A 1 99 ? -37.028 0.536 34.531 1.00 51.66 99 GLY A CA 1
ATOM 742 C C . GLY A 1 99 ? -37.099 1.510 35.716 1.00 51.66 99 GLY A C 1
ATOM 743 O O . GLY A 1 99 ? -38.028 2.313 35.786 1.00 51.66 99 GLY A O 1
ATOM 744 N N . LEU A 1 100 ? -36.107 1.506 36.617 1.00 51.66 100 LEU A N 1
ATOM 745 C CA . LEU A 1 100 ? -36.025 2.478 37.722 1.00 51.66 100 LEU A CA 1
ATOM 746 C C . LEU A 1 100 ? -35.627 3.895 37.260 1.00 51.66 100 LEU A C 1
ATOM 748 O O . LEU A 1 100 ? -35.837 4.845 38.008 1.00 51.66 100 LEU A O 1
ATOM 752 N N . LEU A 1 101 ? -35.130 4.064 36.026 1.00 56.03 101 LEU A N 1
ATOM 753 C CA . LEU A 1 101 ? -34.868 5.376 35.410 1.00 56.03 101 LEU A CA 1
ATOM 754 C C . LEU A 1 101 ? -36.129 5.993 34.778 1.00 56.03 101 LEU A C 1
ATOM 756 O O . LEU A 1 101 ? -36.036 6.940 34.001 1.00 56.03 101 LEU A O 1
ATOM 760 N N . GLY A 1 102 ? -37.318 5.457 35.077 1.00 57.06 102 GLY A N 1
ATOM 761 C CA . GLY A 1 102 ? -38.591 5.933 34.528 1.00 57.06 102 GLY A CA 1
ATOM 762 C C . GLY A 1 102 ? -38.826 5.552 33.063 1.00 57.06 102 GLY A C 1
ATOM 763 O O . GLY A 1 102 ? -39.715 6.121 32.437 1.00 57.06 102 GLY A O 1
ATOM 764 N N . GLY A 1 103 ? -38.048 4.606 32.523 1.00 58.44 103 GLY A N 1
ATOM 765 C CA . GLY A 1 103 ? -38.106 4.205 31.114 1.00 58.44 103 GLY A CA 1
ATOM 766 C C . GLY A 1 103 ? -37.318 5.110 30.162 1.00 58.44 103 GLY A C 1
ATOM 767 O O . GLY A 1 103 ? -37.471 4.971 28.954 1.00 58.44 103 GLY A O 1
ATOM 768 N N . ASN A 1 104 ? -36.489 6.017 30.687 1.00 58.47 104 ASN A N 1
ATOM 769 C CA . ASN A 1 104 ? -35.575 6.813 29.872 1.00 58.47 104 ASN A CA 1
ATOM 770 C C . ASN A 1 104 ? -34.389 5.960 29.391 1.00 58.47 104 ASN A C 1
ATOM 772 O O . ASN A 1 104 ? -33.880 5.111 30.130 1.00 58.47 104 ASN A O 1
ATOM 776 N N . GLU A 1 105 ? -33.953 6.227 28.165 1.00 63.41 105 GLU A N 1
ATOM 777 C CA . GLU A 1 105 ? -32.734 5.700 27.555 1.00 63.41 105 GLU A CA 1
ATOM 778 C C . GLU A 1 105 ? -31.661 6.794 27.606 1.00 63.41 105 GLU A C 1
ATOM 780 O O . GLU A 1 105 ? -31.949 7.959 27.325 1.00 63.41 105 GLU A O 1
ATOM 785 N N . PHE A 1 106 ? -30.450 6.434 28.027 1.00 61.47 106 PHE A N 1
ATOM 786 C CA . PHE A 1 106 ? -29.297 7.331 28.075 1.00 61.47 106 PHE A CA 1
ATOM 787 C C . PHE A 1 106 ? -28.279 6.882 27.035 1.00 61.47 106 PHE A C 1
ATOM 789 O O . PHE A 1 106 ? -27.825 5.741 27.085 1.00 61.47 106 PHE A O 1
ATOM 796 N N . GLU A 1 107 ? -27.946 7.771 26.105 1.00 66.88 107 GLU A N 1
ATOM 797 C CA . GLU A 1 107 ? -26.967 7.539 25.043 1.00 66.88 107 GLU A CA 1
ATOM 798 C C . GLU A 1 107 ? -25.599 8.095 25.440 1.00 66.88 107 GLU A C 1
ATOM 800 O O . GLU A 1 107 ? -25.490 9.223 25.930 1.00 66.88 107 GLU A O 1
ATOM 805 N N . PHE A 1 108 ? -24.556 7.309 25.190 1.00 65.69 108 PHE A N 1
ATOM 806 C CA . PHE A 1 108 ? -23.159 7.666 25.401 1.00 65.69 108 PHE A CA 1
ATOM 807 C C . PHE A 1 108 ? -22.421 7.547 24.060 1.00 65.69 108 PHE A C 1
ATOM 809 O O . PHE A 1 108 ? -21.822 6.503 23.784 1.00 65.69 108 PHE A O 1
ATOM 816 N N . PRO A 1 109 ? -22.500 8.575 23.192 1.00 68.38 109 PRO A N 1
ATOM 817 C CA . PRO A 1 109 ? -21.722 8.618 21.964 1.00 68.38 109 PRO A CA 1
ATOM 818 C C . PRO A 1 109 ? -20.240 8.854 22.280 1.00 68.38 109 PRO A C 1
ATOM 820 O O . PRO A 1 109 ? -19.889 9.741 23.058 1.00 68.38 109 PRO A O 1
ATOM 823 N N . GLN A 1 110 ? -19.380 8.062 21.650 1.00 68.81 110 GLN A N 1
ATOM 824 C CA . GLN A 1 110 ? -17.951 8.305 21.481 1.00 68.81 110 GLN A CA 1
ATOM 825 C C . GLN A 1 110 ? -17.691 8.474 19.982 1.00 68.81 110 GLN A C 1
ATOM 827 O O . GLN A 1 110 ? -18.218 7.703 19.175 1.00 68.81 110 GLN A O 1
ATOM 832 N N . GLU A 1 111 ? -16.906 9.481 19.616 1.00 78.94 111 GLU A N 1
ATOM 833 C CA . GLU A 1 111 ? -16.544 9.789 18.231 1.00 78.94 111 GLU A CA 1
ATOM 834 C C . GLU A 1 111 ? -15.031 9.645 18.079 1.00 78.94 111 GLU A C 1
ATOM 836 O O . GLU A 1 111 ? -14.272 10.413 18.663 1.00 78.94 111 GLU A O 1
ATOM 841 N N . GLU A 1 112 ? -14.608 8.666 17.283 1.00 81.31 112 GLU A N 1
ATOM 842 C CA . GLU A 1 112 ? -13.206 8.404 16.969 1.00 81.31 112 GLU A CA 1
ATOM 843 C C . GLU A 1 112 ? -12.941 8.661 15.486 1.00 81.31 112 GLU A C 1
ATOM 845 O O . GLU A 1 112 ? -13.768 8.374 14.616 1.00 81.31 112 GLU A O 1
ATOM 850 N N . THR A 1 113 ? -11.767 9.204 15.176 1.00 86.69 113 THR A N 1
ATOM 851 C CA . THR A 1 113 ? -11.327 9.425 13.794 1.00 86.69 113 THR A CA 1
ATOM 852 C C . THR A 1 113 ? -10.237 8.422 13.445 1.00 86.69 113 THR A C 1
ATOM 854 O O . THR A 1 113 ? -9.175 8.415 14.059 1.00 86.69 113 THR A O 1
ATOM 857 N N . ILE A 1 114 ? -10.485 7.609 12.420 1.00 86.81 114 ILE A N 1
ATOM 858 C CA . ILE A 1 114 ? -9.509 6.680 11.853 1.00 86.81 114 ILE A CA 1
ATOM 859 C C . ILE A 1 114 ? -8.972 7.308 10.568 1.00 86.81 114 ILE A C 1
ATOM 861 O O . ILE A 1 114 ? -9.729 7.491 9.610 1.00 86.81 114 ILE A O 1
ATOM 865 N N . GLU A 1 115 ? -7.677 7.605 10.545 1.00 90.69 115 GLU A N 1
ATOM 866 C CA . GLU A 1 115 ? -6.941 8.072 9.366 1.00 90.69 115 GLU A CA 1
ATOM 867 C C . GLU A 1 115 ? -5.793 7.101 9.067 1.00 90.69 115 GLU A C 1
ATOM 869 O O . GLU A 1 115 ? -5.149 6.609 9.996 1.00 90.69 115 GLU A O 1
ATOM 874 N N . THR A 1 116 ? -5.557 6.794 7.788 1.00 90.44 116 THR A N 1
ATOM 875 C CA . THR A 1 116 ? -4.404 5.991 7.345 1.00 90.44 116 THR A CA 1
ATOM 876 C C . THR A 1 116 ? -3.612 6.695 6.239 1.00 90.44 116 THR A C 1
ATOM 878 O O . THR A 1 116 ? -4.026 7.741 5.738 1.00 90.44 116 THR A O 1
ATOM 881 N N . ASP A 1 117 ? -2.422 6.164 5.943 1.00 88.75 117 ASP A N 1
ATOM 882 C CA . ASP A 1 117 ? -1.610 6.547 4.784 1.00 88.75 117 ASP A CA 1
ATOM 883 C C . ASP A 1 117 ? -1.013 5.282 4.139 1.00 88.75 117 ASP A C 1
ATOM 885 O O . ASP A 1 117 ? 0.145 4.910 4.341 1.00 88.75 117 ASP A O 1
ATOM 889 N N . ILE A 1 118 ? -1.866 4.553 3.421 1.00 88.69 118 ILE A N 1
ATOM 890 C CA . ILE A 1 118 ? -1.593 3.259 2.788 1.00 88.69 118 ILE A CA 1
ATOM 891 C C . ILE A 1 118 ? -0.603 3.418 1.624 1.00 88.69 118 ILE A C 1
ATOM 893 O O . ILE A 1 118 ? 0.204 2.519 1.385 1.00 88.69 118 ILE A O 1
ATOM 897 N N . LEU A 1 119 ? -0.652 4.543 0.898 1.00 86.94 119 LEU A N 1
ATOM 898 C CA . LEU A 1 119 ? 0.149 4.776 -0.315 1.00 86.94 119 LEU A CA 1
ATOM 899 C C . LEU A 1 119 ? 1.285 5.799 -0.160 1.00 86.94 119 LEU A C 1
ATOM 901 O O . LEU A 1 119 ? 2.156 5.847 -1.029 1.00 86.94 119 LEU A O 1
ATOM 905 N N . GLY A 1 120 ? 1.324 6.619 0.894 1.00 81.81 120 GLY A N 1
ATOM 906 C CA . GLY A 1 120 ? 2.279 7.730 1.004 1.00 81.81 120 GLY A CA 1
ATOM 907 C C . GLY A 1 120 ? 3.745 7.307 0.950 1.00 81.81 120 GLY A C 1
ATOM 908 O O . GLY A 1 120 ? 4.563 7.995 0.336 1.00 81.81 120 GLY A O 1
ATOM 909 N N . GLY A 1 121 ? 4.070 6.126 1.484 1.00 81.62 121 GLY A N 1
ATOM 910 C CA . GLY A 1 121 ? 5.412 5.536 1.415 1.00 81.62 121 GLY A CA 1
ATOM 911 C C . GLY A 1 121 ? 5.849 5.056 0.021 1.00 81.62 121 GLY A C 1
ATOM 912 O O . GLY A 1 121 ? 7.013 4.696 -0.154 1.00 81.62 121 GLY A O 1
ATOM 913 N N . PHE A 1 122 ? 4.953 5.010 -0.971 1.00 88.50 122 PHE A N 1
ATOM 914 C CA . PHE A 1 122 ? 5.268 4.562 -2.335 1.00 88.50 122 PHE A CA 1
ATOM 915 C C . PHE A 1 122 ? 6.016 5.639 -3.139 1.00 88.50 122 PHE A C 1
ATOM 917 O O . PHE A 1 122 ? 6.845 5.338 -4.007 1.00 88.50 122 PHE A O 1
ATOM 924 N N . ASN A 1 123 ? 5.724 6.908 -2.845 1.00 91.06 123 ASN A N 1
ATOM 925 C CA . ASN A 1 123 ? 6.266 8.053 -3.563 1.00 91.06 123 ASN A CA 1
ATOM 926 C C . ASN A 1 123 ? 7.744 8.266 -3.196 1.00 91.06 123 ASN A C 1
ATOM 928 O O . ASN A 1 123 ? 8.075 8.587 -2.056 1.00 91.06 123 ASN A O 1
ATOM 932 N N . SER A 1 124 ? 8.647 8.103 -4.163 1.00 92.25 124 SER A N 1
ATOM 933 C CA . SER A 1 124 ? 10.091 8.267 -3.959 1.00 92.25 124 SER A CA 1
ATOM 934 C C . SER A 1 124 ? 10.767 8.804 -5.211 1.00 92.25 124 SER A C 1
ATOM 936 O O . SER A 1 124 ? 10.467 8.357 -6.313 1.00 92.25 124 SER A O 1
ATOM 938 N N . SER A 1 125 ? 11.723 9.716 -5.034 1.00 93.06 125 SER A N 1
ATOM 939 C CA . SER A 1 125 ? 12.557 10.281 -6.107 1.00 93.06 125 SER A CA 1
ATOM 940 C C . SER A 1 125 ? 14.047 9.936 -5.934 1.00 93.06 125 SER A C 1
ATOM 942 O O . SER A 1 125 ? 14.907 10.636 -6.468 1.00 93.06 125 SER A O 1
ATOM 944 N N . GLU A 1 126 ? 14.369 8.906 -5.138 1.00 92.44 126 GLU A N 1
ATOM 945 C CA . GLU A 1 126 ? 15.750 8.451 -4.916 1.00 92.44 126 GLU A CA 1
ATOM 946 C C . GLU A 1 126 ? 16.189 7.477 -6.033 1.00 92.44 126 GLU A C 1
ATOM 948 O O . GLU A 1 126 ? 15.602 6.391 -6.152 1.00 92.44 126 GLU A O 1
ATOM 953 N N . PRO A 1 127 ? 17.223 7.809 -6.838 1.00 94.19 127 PRO A N 1
ATOM 954 C CA . PRO A 1 127 ? 17.637 6.981 -7.968 1.00 94.19 127 PRO A CA 1
ATOM 955 C C . PRO A 1 127 ? 18.250 5.639 -7.553 1.00 94.19 127 PRO A C 1
ATOM 957 O O . PRO A 1 127 ? 19.308 5.570 -6.924 1.00 94.19 127 PRO A O 1
ATOM 960 N N . ARG A 1 128 ? 17.622 4.542 -7.982 1.00 94.75 128 ARG A N 1
ATOM 961 C CA . ARG A 1 128 ? 18.009 3.161 -7.657 1.00 94.75 128 ARG A CA 1
ATOM 962 C C . ARG A 1 128 ? 18.520 2.424 -8.906 1.00 94.75 128 ARG A C 1
ATOM 964 O O . ARG A 1 128 ? 17.813 2.400 -9.911 1.00 94.75 128 ARG A O 1
ATOM 971 N N . PRO A 1 129 ? 19.723 1.819 -8.896 1.00 95.00 129 PRO A N 1
ATOM 972 C CA . PRO A 1 129 ? 20.206 1.028 -10.027 1.00 95.00 129 PRO A CA 1
ATOM 973 C C . PRO A 1 129 ? 19.442 -0.298 -10.133 1.00 95.00 129 PRO A C 1
ATOM 975 O O . PRO A 1 129 ? 19.268 -0.993 -9.132 1.00 95.00 129 PRO A O 1
ATOM 978 N N . ILE A 1 130 ? 19.037 -0.657 -11.351 1.00 92.25 130 ILE A N 1
ATOM 979 C CA . ILE A 1 130 ? 18.414 -1.939 -11.693 1.00 92.25 130 ILE A CA 1
ATOM 980 C C . ILE A 1 130 ? 19.446 -2.800 -12.422 1.00 92.25 130 ILE A C 1
ATOM 982 O O . ILE A 1 130 ? 19.980 -2.392 -13.458 1.00 92.25 130 ILE A O 1
ATOM 986 N N . ASN A 1 131 ? 19.700 -3.995 -11.896 1.00 90.31 131 ASN A N 1
ATOM 987 C CA . ASN A 1 131 ? 20.611 -4.974 -12.481 1.00 90.31 131 ASN A CA 1
ATOM 988 C C . ASN A 1 131 ? 19.810 -6.096 -13.160 1.00 90.31 131 ASN A C 1
ATOM 990 O O . ASN A 1 131 ? 18.715 -6.437 -12.719 1.00 90.31 131 ASN A O 1
ATOM 994 N N . ALA A 1 132 ? 20.364 -6.666 -14.225 1.00 82.50 132 ALA A N 1
ATOM 995 C CA . ALA A 1 132 ? 19.908 -7.911 -14.829 1.00 82.50 132 ALA A CA 1
ATOM 996 C C . ALA A 1 132 ? 20.678 -9.130 -14.297 1.00 82.50 132 ALA A C 1
ATOM 998 O O . ALA A 1 132 ? 20.168 -10.244 -14.395 1.00 82.50 132 ALA A O 1
ATOM 999 N N . ASP A 1 133 ? 21.915 -8.937 -13.812 1.00 85.25 133 ASP A N 1
ATOM 1000 C CA . ASP A 1 133 ? 22.845 -9.995 -13.385 1.00 85.25 133 ASP A CA 1
ATOM 1001 C C . ASP A 1 133 ? 23.073 -11.082 -14.472 1.00 85.25 133 ASP A C 1
ATOM 1003 O O . ASP A 1 133 ? 23.419 -12.234 -14.192 1.00 85.25 133 ASP A O 1
ATOM 1007 N N . GLN A 1 134 ? 22.900 -10.706 -15.749 1.00 79.00 134 GLN A N 1
ATOM 1008 C CA . GLN A 1 134 ? 22.886 -11.603 -16.912 1.00 79.00 134 GLN A CA 1
ATOM 1009 C C . GLN A 1 134 ? 23.866 -11.164 -18.021 1.00 79.00 134 GLN A C 1
ATOM 1011 O O . GLN A 1 134 ? 23.600 -10.216 -18.767 1.00 79.00 134 GLN A O 1
ATOM 1016 N N . PRO A 1 135 ? 24.986 -11.891 -18.211 1.00 77.50 135 PRO A N 1
ATOM 1017 C CA . PRO A 1 135 ? 25.867 -11.704 -19.362 1.00 77.50 135 PRO A CA 1
ATOM 1018 C C . PRO A 1 135 ? 25.139 -11.983 -20.692 1.00 77.50 135 PRO A C 1
ATOM 1020 O O . PRO A 1 135 ? 24.321 -12.899 -20.748 1.00 77.50 135 PRO A O 1
ATOM 1023 N N . PRO A 1 136 ? 25.477 -11.286 -21.796 1.00 76.88 136 PRO A N 1
ATOM 1024 C CA . PRO A 1 136 ? 26.608 -10.369 -21.962 1.00 76.88 136 PRO A CA 1
ATOM 1025 C C . PRO A 1 136 ? 26.303 -8.905 -21.601 1.00 76.88 136 PRO A C 1
ATOM 1027 O O . PRO A 1 136 ? 27.160 -8.045 -21.814 1.00 76.88 136 PRO A O 1
ATOM 1030 N N . VAL A 1 137 ? 25.104 -8.597 -21.100 1.00 79.75 137 VAL A N 1
ATOM 1031 C CA . VAL A 1 137 ? 24.726 -7.227 -20.742 1.00 79.75 137 VAL A CA 1
ATOM 1032 C C . VAL A 1 137 ? 25.457 -6.828 -19.456 1.00 79.75 137 VAL A C 1
ATOM 1034 O O . VAL A 1 137 ? 25.564 -7.612 -18.519 1.00 79.75 137 VAL A O 1
ATOM 1037 N N . SER A 1 138 ? 26.025 -5.621 -19.420 1.00 84.69 138 SER A N 1
ATOM 1038 C CA . SER A 1 138 ? 26.638 -5.082 -18.202 1.00 84.69 138 SER A CA 1
ATOM 1039 C C . SER A 1 138 ? 25.589 -4.462 -17.288 1.00 84.69 138 SER A C 1
ATOM 1041 O O . SER A 1 138 ? 24.619 -3.884 -17.774 1.00 84.69 138 SER A O 1
ATOM 1043 N N . ASP A 1 139 ? 25.830 -4.474 -15.983 1.00 90.31 139 ASP A N 1
ATOM 1044 C CA . ASP A 1 139 ? 24.975 -3.806 -15.002 1.00 90.31 139 ASP A CA 1
ATOM 1045 C C . ASP A 1 139 ? 25.504 -2.418 -14.593 1.00 90.31 139 ASP A C 1
ATOM 1047 O O . ASP A 1 139 ? 26.710 -2.162 -14.711 1.00 90.31 139 ASP A O 1
ATOM 1051 N N . PRO A 1 140 ? 24.632 -1.506 -14.120 1.00 92.56 140 PRO A N 1
ATOM 1052 C CA . PRO A 1 140 ? 23.167 -1.594 -14.169 1.00 92.56 140 PRO A CA 1
ATOM 1053 C C . PRO A 1 140 ? 22.620 -1.418 -15.595 1.00 92.56 140 PRO A C 1
ATOM 1055 O O . PRO A 1 140 ? 23.262 -0.807 -16.460 1.00 92.56 140 PRO A O 1
ATOM 1058 N N . ILE A 1 141 ? 21.429 -1.960 -15.850 1.00 89.81 141 ILE A N 1
ATOM 1059 C CA . ILE A 1 141 ? 20.725 -1.861 -17.138 1.00 89.81 14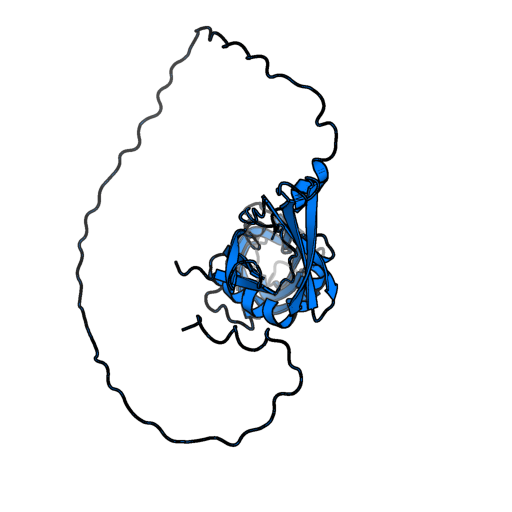1 ILE A CA 1
ATOM 1060 C C . ILE A 1 141 ? 19.817 -0.633 -17.225 1.00 89.81 141 ILE A C 1
ATOM 1062 O O . ILE A 1 141 ? 19.804 0.043 -18.254 1.00 89.81 141 ILE A O 1
ATOM 1066 N N . LEU A 1 142 ? 19.142 -0.298 -16.125 1.00 92.88 142 LEU A N 1
ATOM 1067 C CA . LEU A 1 142 ? 18.295 0.882 -15.965 1.00 92.88 142 LEU A CA 1
ATOM 1068 C C . LEU A 1 142 ? 18.626 1.564 -14.626 1.00 92.88 142 LEU A C 1
ATOM 1070 O O . LEU A 1 142 ? 19.158 0.929 -13.716 1.00 92.88 142 LEU A O 1
ATOM 1074 N N . TYR A 1 143 ? 18.268 2.837 -14.480 1.00 95.19 143 TYR A N 1
ATOM 1075 C CA . TYR A 1 143 ? 18.009 3.432 -13.164 1.00 95.19 143 TYR A CA 1
ATOM 1076 C C . TYR A 1 143 ? 16.506 3.629 -12.996 1.00 95.19 143 TYR A C 1
ATOM 1078 O O . TYR A 1 143 ? 15.855 4.098 -13.921 1.00 95.19 143 TYR A O 1
ATOM 1086 N N . LEU A 1 144 ? 15.964 3.304 -11.828 1.00 96.00 144 LEU A N 1
ATOM 1087 C CA . LEU A 1 144 ? 14.638 3.722 -11.394 1.00 96.00 144 LEU A CA 1
ATOM 1088 C C . LEU A 1 144 ? 14.792 5.052 -10.651 1.00 96.00 144 LEU A C 1
ATOM 1090 O O . LEU A 1 144 ? 15.294 5.071 -9.530 1.00 96.00 144 LEU A O 1
ATOM 1094 N N . ASN A 1 145 ? 14.411 6.151 -11.298 1.00 95.62 145 ASN A N 1
ATOM 1095 C CA . ASN A 1 145 ? 14.587 7.507 -10.775 1.00 95.62 145 ASN A CA 1
ATOM 1096 C C . ASN A 1 145 ? 13.418 7.940 -9.886 1.00 95.62 145 ASN A C 1
ATOM 1098 O O . ASN A 1 145 ? 13.626 8.680 -8.930 1.00 95.62 145 ASN A O 1
ATOM 1102 N N . GLU A 1 146 ? 12.205 7.476 -10.188 1.00 95.50 146 GLU A N 1
ATOM 1103 C CA . GLU A 1 146 ? 10.999 7.856 -9.453 1.00 95.50 146 GLU A CA 1
ATOM 1104 C C . GLU A 1 146 ? 10.005 6.692 -9.371 1.00 95.50 146 GLU A C 1
ATOM 1106 O O . GLU A 1 146 ? 9.793 5.981 -10.358 1.00 95.50 146 GLU A O 1
ATOM 1111 N N . THR A 1 147 ? 9.374 6.530 -8.209 1.00 94.69 147 THR A N 1
ATOM 1112 C CA . THR A 1 147 ? 8.150 5.742 -8.018 1.00 94.69 147 THR A CA 1
ATOM 1113 C C . THR A 1 147 ? 7.035 6.654 -7.540 1.00 94.69 147 THR A C 1
ATOM 1115 O O . THR A 1 147 ? 7.270 7.515 -6.693 1.00 94.69 147 THR A O 1
ATOM 1118 N N . ALA A 1 148 ? 5.826 6.457 -8.060 1.00 94.69 148 ALA A N 1
ATOM 1119 C CA . ALA A 1 148 ? 4.633 7.151 -7.592 1.00 94.69 148 ALA A CA 1
ATOM 1120 C C . ALA A 1 148 ? 3.410 6.227 -7.585 1.00 94.69 148 ALA A C 1
ATOM 1122 O O . ALA A 1 148 ? 3.294 5.358 -8.452 1.00 94.69 148 ALA A O 1
ATOM 1123 N N . ALA A 1 149 ? 2.496 6.434 -6.635 1.00 94.00 149 ALA A N 1
ATOM 1124 C CA . ALA A 1 149 ? 1.202 5.756 -6.596 1.00 94.00 149 ALA A CA 1
ATOM 1125 C C . ALA A 1 149 ? 0.061 6.693 -6.186 1.00 94.00 149 ALA A C 1
ATOM 1127 O O . ALA A 1 149 ? 0.231 7.612 -5.384 1.00 94.00 149 ALA A O 1
ATOM 1128 N N . SER A 1 150 ? -1.126 6.410 -6.714 1.00 94.44 150 SER A N 1
ATOM 1129 C CA . SER A 1 150 ? -2.394 7.024 -6.316 1.00 94.44 150 SER A CA 1
ATOM 1130 C C . SER A 1 150 ? -3.540 6.029 -6.478 1.00 94.44 150 SER A C 1
ATOM 1132 O O . SER A 1 150 ? -3.440 5.096 -7.272 1.00 94.44 150 SER A O 1
ATOM 1134 N N . TYR A 1 151 ? -4.661 6.234 -5.789 1.00 95.31 151 TYR A N 1
ATOM 1135 C CA . TYR A 1 151 ? -5.883 5.489 -6.100 1.00 95.31 151 TYR A CA 1
ATOM 1136 C C . TYR A 1 151 ? -6.397 5.836 -7.498 1.00 95.31 151 TYR A C 1
ATOM 1138 O O . TYR A 1 151 ? -6.425 7.007 -7.875 1.00 95.31 151 TYR A O 1
ATOM 1146 N N . GLY A 1 152 ? -6.830 4.821 -8.245 1.00 92.75 152 GLY A N 1
ATOM 1147 C CA . GLY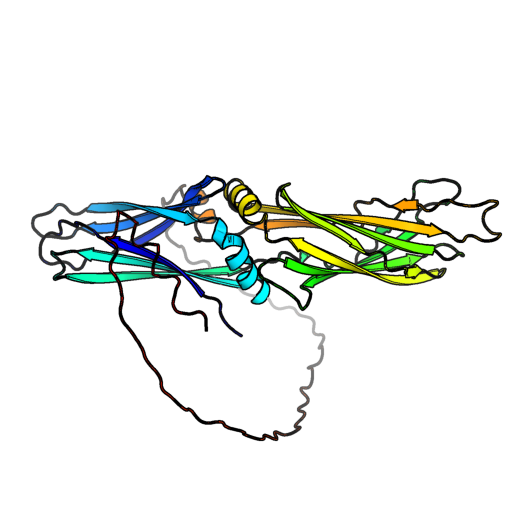 A 1 152 ? -7.497 5.016 -9.530 1.00 92.75 152 GLY A CA 1
ATOM 1148 C C . GLY A 1 152 ? -8.938 5.504 -9.360 1.00 92.75 152 GLY A C 1
ATOM 1149 O O . GLY A 1 152 ? -9.582 5.254 -8.341 1.00 92.75 152 GLY A O 1
ATOM 1150 N N . GLU A 1 153 ? -9.484 6.166 -10.382 1.00 88.56 153 GLU A N 1
ATOM 1151 C CA . GLU A 1 153 ? -10.808 6.815 -10.308 1.00 88.56 153 GLU A CA 1
ATOM 1152 C C . GLU A 1 153 ? -11.978 5.839 -10.040 1.00 88.56 153 GLU A C 1
ATOM 1154 O O . GLU A 1 153 ? -13.005 6.222 -9.475 1.00 88.56 153 GLU A O 1
ATOM 1159 N N . ASN A 1 154 ? -11.843 4.570 -10.441 1.00 91.00 154 ASN A N 1
ATOM 1160 C CA . ASN A 1 154 ? -12.923 3.576 -10.443 1.00 91.00 154 ASN A CA 1
ATOM 1161 C C . ASN A 1 154 ? -12.903 2.646 -9.212 1.00 91.00 154 ASN A C 1
ATOM 1163 O O . ASN A 1 154 ? -12.888 1.419 -9.337 1.00 91.00 154 ASN A O 1
ATOM 1167 N N . ILE A 1 155 ? -12.890 3.227 -8.011 1.00 93.50 155 ILE A N 1
ATOM 1168 C CA . ILE A 1 155 ? -13.008 2.471 -6.754 1.00 93.50 155 ILE A CA 1
ATOM 1169 C C . ILE A 1 155 ? -14.428 1.888 -6.641 1.00 93.50 155 ILE A C 1
ATOM 1171 O O . ILE A 1 155 ? -15.427 2.603 -6.767 1.00 93.50 155 ILE A O 1
ATOM 1175 N N . THR A 1 156 ? -14.526 0.592 -6.349 1.00 94.50 156 THR A N 1
ATOM 1176 C CA . THR A 1 156 ? -15.781 -0.170 -6.210 1.00 94.50 156 THR A CA 1
ATOM 1177 C C . THR A 1 156 ? -15.804 -0.945 -4.890 1.00 94.50 156 THR A C 1
ATOM 1179 O O . THR A 1 156 ? -14.806 -0.987 -4.172 1.00 94.50 156 THR A O 1
ATOM 1182 N N . ARG A 1 157 ? -16.934 -1.571 -4.535 1.00 91.38 157 ARG A N 1
ATOM 1183 C CA . ARG A 1 157 ? -17.013 -2.376 -3.300 1.00 91.38 157 ARG A CA 1
ATOM 1184 C C . ARG A 1 157 ? -16.153 -3.637 -3.390 1.00 91.38 157 ARG A C 1
ATOM 1186 O O . ARG A 1 157 ? -15.664 -4.109 -2.371 1.00 91.38 157 ARG A O 1
ATOM 1193 N N . GLU A 1 158 ? -15.938 -4.131 -4.602 1.00 94.88 158 GLU A N 1
ATOM 1194 C CA . GLU A 1 158 ? -15.238 -5.368 -4.933 1.00 94.88 158 GLU A CA 1
ATOM 1195 C C . GLU A 1 158 ? -13.749 -5.140 -5.247 1.00 94.88 158 GLU A C 1
ATOM 1197 O O . GLU A 1 158 ? -12.942 -6.062 -5.129 1.00 94.88 158 GLU A O 1
ATOM 1202 N N . ARG A 1 159 ? -13.369 -3.930 -5.680 1.00 95.69 159 ARG A N 1
ATOM 1203 C CA . ARG A 1 159 ? -12.021 -3.605 -6.174 1.00 95.69 159 ARG A CA 1
ATOM 1204 C C . ARG A 1 159 ? -11.600 -2.191 -5.781 1.00 95.69 159 ARG A C 1
ATOM 1206 O O . ARG A 1 159 ? -12.331 -1.240 -6.068 1.00 95.69 159 ARG A O 1
ATOM 1213 N N . THR A 1 160 ? -10.382 -2.056 -5.267 1.00 96.81 160 THR A N 1
ATOM 1214 C CA . THR A 1 160 ? -9.677 -0.779 -5.086 1.00 96.81 160 THR A CA 1
ATOM 1215 C C . THR A 1 160 ? -8.484 -0.728 -6.052 1.00 96.81 160 THR A C 1
ATOM 1217 O O . THR A 1 160 ? -7.459 -1.361 -5.782 1.00 96.81 160 THR A O 1
ATOM 1220 N N . PRO A 1 161 ? -8.608 -0.041 -7.208 1.00 96.25 161 PRO A N 1
ATOM 1221 C CA . PRO A 1 161 ? -7.505 0.140 -8.149 1.00 96.25 161 PRO A CA 1
ATOM 1222 C C . PRO A 1 161 ? -6.466 1.130 -7.620 1.00 96.25 161 PRO A C 1
ATOM 1224 O O . PRO A 1 161 ? -6.823 2.161 -7.047 1.00 96.25 161 PRO A O 1
ATOM 1227 N N . LEU A 1 162 ? -5.195 0.842 -7.882 1.00 94.81 162 LEU A N 1
ATOM 1228 C CA . LEU A 1 162 ? -4.052 1.712 -7.646 1.00 94.81 162 LEU A CA 1
ATOM 1229 C C . LEU A 1 162 ? -3.371 1.972 -8.999 1.00 94.81 162 LEU A C 1
ATOM 1231 O O . LEU A 1 162 ? -3.032 1.045 -9.738 1.00 94.81 162 LEU A O 1
ATOM 1235 N N . GLU A 1 163 ? -3.168 3.239 -9.329 1.00 94.69 163 GLU A N 1
ATOM 1236 C CA . GLU A 1 163 ? -2.359 3.661 -10.466 1.00 94.69 163 GLU A CA 1
ATOM 1237 C C . GLU A 1 163 ? -0.918 3.822 -9.989 1.00 94.69 163 GLU A C 1
ATOM 1239 O O . GLU A 1 163 ? -0.623 4.738 -9.220 1.00 94.69 163 GLU A O 1
ATOM 1244 N N . THR A 1 164 ? -0.020 2.936 -10.427 1.00 94.56 164 THR A N 1
ATOM 1245 C CA . THR A 1 164 ? 1.406 3.011 -10.086 1.00 94.56 164 THR A CA 1
ATOM 1246 C C . THR A 1 164 ? 2.242 3.422 -11.293 1.00 94.56 164 THR A C 1
ATOM 1248 O O . THR A 1 164 ? 1.944 3.089 -12.447 1.00 94.56 164 THR A O 1
ATOM 1251 N N . ALA A 1 165 ? 3.296 4.192 -11.035 1.00 95.06 165 ALA A N 1
ATOM 1252 C CA . ALA A 1 165 ? 4.186 4.733 -12.047 1.00 95.06 165 ALA A CA 1
ATOM 1253 C C . ALA A 1 165 ? 5.656 4.569 -11.645 1.00 95.06 165 ALA A C 1
ATOM 1255 O O . ALA A 1 165 ? 6.034 4.812 -10.500 1.00 95.06 165 ALA A O 1
ATOM 1256 N N . PHE A 1 166 ? 6.481 4.199 -12.625 1.00 95.44 166 PHE A N 1
ATOM 1257 C CA . PHE A 1 166 ? 7.917 3.976 -12.482 1.00 95.44 166 PHE A CA 1
ATOM 1258 C C . PHE A 1 166 ? 8.647 4.764 -13.572 1.00 95.44 166 PHE A C 1
ATOM 1260 O O . PHE A 1 166 ? 8.560 4.415 -14.753 1.00 95.44 166 PHE A O 1
ATOM 1267 N N . THR A 1 167 ? 9.359 5.830 -13.210 1.00 97.06 167 THR A N 1
ATOM 1268 C CA . THR A 1 167 ? 10.190 6.587 -14.161 1.00 97.06 167 THR A CA 1
ATOM 1269 C C . THR A 1 167 ? 11.576 5.959 -14.210 1.00 97.06 167 THR A C 1
ATOM 1271 O O . THR A 1 167 ? 12.345 6.053 -13.252 1.00 97.06 167 THR A O 1
ATOM 1274 N N . VAL A 1 168 ? 11.896 5.307 -15.331 1.00 96.50 168 VAL A N 1
ATOM 1275 C CA . VAL A 1 168 ? 13.168 4.602 -15.537 1.00 96.50 168 VAL A CA 1
ATOM 1276 C C . VAL A 1 168 ? 14.039 5.282 -16.592 1.00 96.50 168 VAL A C 1
ATOM 1278 O O . VAL A 1 168 ? 13.537 5.730 -17.620 1.00 96.50 168 VAL A O 1
ATOM 1281 N N . TYR A 1 169 ? 15.351 5.326 -16.362 1.00 97.00 169 TYR A N 1
ATOM 1282 C CA . TYR A 1 169 ? 16.363 5.857 -17.276 1.00 97.00 169 TYR A CA 1
ATOM 1283 C C . TYR A 1 169 ? 17.203 4.737 -17.895 1.00 97.00 169 TYR A C 1
ATOM 1285 O O . TYR A 1 169 ? 17.797 3.925 -17.180 1.00 97.00 169 TYR A O 1
ATOM 1293 N N . ASN A 1 170 ? 17.304 4.716 -19.226 1.00 95.62 170 ASN A N 1
ATOM 1294 C CA . ASN A 1 170 ? 18.116 3.744 -19.957 1.00 95.62 170 ASN A CA 1
ATOM 1295 C C . ASN A 1 170 ? 19.561 4.235 -20.147 1.00 95.62 170 ASN A C 1
ATOM 1297 O O . ASN A 1 170 ? 19.829 5.179 -20.889 1.00 95.62 170 ASN A O 1
ATOM 1301 N N . LEU A 1 171 ? 20.507 3.537 -19.513 1.00 91.31 171 LEU A N 1
ATOM 1302 C CA . LEU A 1 171 ? 21.949 3.804 -19.605 1.00 91.31 171 LEU A CA 1
ATOM 1303 C C . LEU A 1 171 ? 22.600 3.282 -20.888 1.00 91.31 171 LEU A C 1
ATOM 1305 O O . LEU A 1 171 ? 23.728 3.667 -21.209 1.00 91.31 171 LEU A O 1
ATOM 1309 N N . LYS A 1 172 ? 21.967 2.323 -21.565 1.00 91.19 172 LYS A N 1
ATOM 1310 C CA . LYS A 1 172 ? 22.558 1.630 -22.705 1.00 91.19 172 LYS A CA 1
ATOM 1311 C C . LYS A 1 172 ? 22.386 2.441 -23.989 1.00 91.19 172 LYS A C 1
ATOM 1313 O O . LYS A 1 172 ? 21.419 3.186 -24.133 1.00 91.19 172 LYS A O 1
ATOM 1318 N N . PRO A 1 173 ? 23.300 2.282 -24.964 1.00 92.00 173 PRO A N 1
ATOM 1319 C CA . PRO A 1 173 ? 23.189 2.931 -26.267 1.00 92.00 173 PRO A CA 1
ATOM 1320 C C . PRO A 1 173 ? 22.210 2.217 -27.221 1.00 92.00 173 PRO A C 1
ATOM 1322 O O . PRO A 1 173 ? 22.198 2.520 -28.412 1.00 92.00 173 PRO A O 1
ATOM 1325 N N . TRP A 1 174 ? 21.384 1.297 -26.713 1.00 91.25 174 TRP A N 1
ATOM 1326 C CA . TRP A 1 174 ? 20.325 0.586 -27.432 1.00 91.25 174 TRP A CA 1
ATOM 1327 C C . TRP A 1 174 ? 18.998 0.620 -26.648 1.00 91.25 174 TRP A C 1
ATOM 1329 O O . TRP A 1 174 ? 19.025 0.770 -25.422 1.00 91.25 174 TRP A O 1
ATOM 1339 N N . PRO A 1 175 ? 17.837 0.532 -27.322 1.00 93.94 175 PRO A N 1
ATOM 1340 C CA . PRO A 1 175 ? 16.533 0.569 -26.669 1.00 93.94 175 PRO A CA 1
ATOM 1341 C C . PRO A 1 175 ? 16.186 -0.742 -25.947 1.00 93.94 175 PRO A C 1
ATOM 1343 O O . PRO A 1 175 ? 16.708 -1.816 -26.249 1.00 93.94 175 PRO A O 1
ATOM 1346 N N . TYR A 1 176 ? 15.230 -0.628 -25.030 1.00 92.69 176 TYR A N 1
ATOM 1347 C CA . TYR A 1 176 ? 14.525 -1.746 -24.406 1.00 92.69 176 TYR A CA 1
ATOM 1348 C C . TYR A 1 176 ? 13.024 -1.641 -24.697 1.00 92.69 176 TYR A C 1
ATOM 1350 O O . TYR A 1 176 ? 12.501 -0.529 -24.791 1.00 92.69 176 TYR A O 1
ATOM 1358 N N . THR A 1 177 ? 12.322 -2.769 -24.774 1.00 94.50 177 THR A N 1
ATOM 1359 C CA . THR A 1 177 ? 10.853 -2.820 -24.778 1.00 94.50 177 THR A CA 1
ATOM 1360 C C . THR A 1 177 ? 10.374 -3.559 -23.536 1.00 94.50 177 THR A C 1
ATOM 1362 O O . THR A 1 177 ? 10.590 -4.758 -23.416 1.00 94.50 177 THR A O 1
ATOM 1365 N N . VAL A 1 178 ? 9.706 -2.872 -22.612 1.00 95.12 178 VAL A N 1
ATOM 1366 C CA . VAL A 1 178 ? 8.939 -3.547 -21.555 1.00 95.12 178 VAL A CA 1
ATOM 1367 C C . VAL A 1 178 ? 7.698 -4.135 -22.207 1.00 95.12 178 VAL A C 1
ATOM 1369 O O . VAL A 1 178 ? 6.978 -3.403 -22.885 1.00 95.12 178 VAL A O 1
ATOM 1372 N N . THR A 1 179 ? 7.464 -5.433 -22.045 1.00 94.62 179 THR A N 1
ATOM 1373 C CA . THR A 1 179 ? 6.322 -6.152 -22.632 1.00 94.62 179 THR A CA 1
ATOM 1374 C C . THR A 1 179 ? 5.244 -6.477 -21.602 1.00 94.62 179 THR A C 1
ATOM 1376 O O . THR A 1 179 ? 4.065 -6.508 -21.948 1.00 94.62 179 THR A O 1
ATOM 1379 N N . GLU A 1 180 ? 5.636 -6.659 -20.342 1.00 94.75 180 GLU A N 1
ATOM 1380 C CA . GLU A 1 180 ? 4.751 -6.975 -19.223 1.00 94.75 180 GLU A CA 1
ATOM 1381 C C . GLU A 1 180 ? 5.257 -6.304 -17.939 1.00 94.75 180 GLU A C 1
ATOM 1383 O O . GLU A 1 180 ? 6.465 -6.250 -17.694 1.00 94.75 180 GLU A O 1
ATOM 1388 N N . ILE A 1 181 ? 4.327 -5.814 -17.118 1.00 95.50 181 ILE A N 1
ATOM 1389 C CA . ILE A 1 181 ? 4.566 -5.391 -15.731 1.00 95.50 181 ILE A CA 1
ATOM 1390 C C . ILE A 1 181 ? 3.609 -6.188 -14.848 1.00 95.50 181 ILE A C 1
ATOM 1392 O O . ILE A 1 181 ? 2.404 -5.936 -14.875 1.00 95.50 181 ILE A O 1
ATOM 1396 N N . GLY A 1 182 ? 4.121 -7.172 -14.117 1.00 96.12 182 GLY A N 1
ATOM 1397 C CA . GLY A 1 182 ? 3.348 -7.988 -13.186 1.00 96.12 182 GLY A CA 1
ATOM 1398 C C . GLY A 1 182 ? 3.470 -7.506 -11.747 1.00 96.12 182 GLY A C 1
ATOM 1399 O O . GLY A 1 182 ? 4.453 -6.856 -11.391 1.00 96.12 182 GLY A O 1
ATOM 1400 N N . TYR A 1 183 ? 2.465 -7.822 -10.933 1.00 96.50 183 TYR A N 1
ATOM 1401 C CA . TYR A 1 183 ? 2.413 -7.446 -9.525 1.00 96.50 183 TYR A CA 1
ATOM 1402 C C . TYR A 1 183 ? 1.730 -8.504 -8.653 1.00 96.50 183 TYR A C 1
ATOM 1404 O O . TYR A 1 183 ? 0.817 -9.201 -9.109 1.00 96.50 183 TYR A O 1
ATOM 1412 N N . THR A 1 184 ? 2.105 -8.512 -7.375 1.00 97.12 184 THR A N 1
ATOM 1413 C CA . THR A 1 184 ? 1.388 -9.175 -6.276 1.00 97.12 184 THR A CA 1
ATOM 1414 C C . THR A 1 184 ? 1.253 -8.186 -5.116 1.00 97.12 184 THR A C 1
ATOM 1416 O O . THR A 1 184 ? 2.179 -7.433 -4.839 1.00 97.12 184 THR A O 1
ATOM 1419 N N . ILE A 1 185 ? 0.095 -8.149 -4.455 1.00 96.88 185 ILE A N 1
ATOM 1420 C CA . ILE A 1 185 ? -0.181 -7.321 -3.275 1.00 96.88 185 ILE A CA 1
ATOM 1421 C C . ILE A 1 185 ? -0.496 -8.248 -2.106 1.00 96.88 185 ILE A C 1
ATOM 1423 O O . ILE A 1 185 ? -1.496 -8.971 -2.140 1.00 96.88 185 ILE A O 1
ATOM 1427 N N . GLU A 1 186 ? 0.301 -8.167 -1.047 1.00 97.38 186 GLU A N 1
ATOM 1428 C CA . GLU A 1 186 ? 0.067 -8.869 0.212 1.00 97.38 186 GLU A CA 1
ATOM 1429 C C . GLU A 1 186 ? -0.132 -7.885 1.365 1.00 97.38 186 GLU A C 1
ATOM 1431 O O . GLU A 1 186 ? 0.578 -6.890 1.492 1.00 97.38 186 GLU A O 1
ATOM 1436 N N . MET A 1 187 ? -1.067 -8.191 2.262 1.00 96.75 187 MET A N 1
ATOM 1437 C CA . MET A 1 187 ? -1.249 -7.469 3.521 1.00 96.75 187 MET A CA 1
ATOM 1438 C C . MET A 1 187 ? -1.136 -8.479 4.663 1.00 96.75 187 MET A C 1
ATOM 1440 O O . MET A 1 187 ? -1.979 -9.363 4.797 1.00 96.75 187 MET A O 1
ATOM 1444 N N . ASN A 1 188 ? -0.067 -8.397 5.464 1.00 96.69 188 ASN A N 1
ATOM 1445 C CA . ASN A 1 188 ? 0.306 -9.409 6.469 1.00 96.69 188 ASN A CA 1
ATOM 1446 C C . ASN A 1 188 ? 0.445 -10.846 5.904 1.00 96.69 188 ASN A C 1
ATOM 1448 O O . ASN A 1 188 ? 0.172 -11.820 6.607 1.00 96.69 188 ASN A O 1
ATOM 1452 N N . GLY A 1 189 ? 0.861 -10.991 4.640 1.00 95.50 189 GLY A N 1
ATOM 1453 C CA . GLY A 1 189 ? 0.945 -12.288 3.949 1.00 95.50 189 GLY A CA 1
ATOM 1454 C C . GLY A 1 189 ? -0.405 -12.845 3.471 1.00 95.50 189 GLY A C 1
ATOM 1455 O O . GLY A 1 189 ? -0.481 -13.990 3.032 1.00 95.50 189 GLY A O 1
ATOM 1456 N N . VAL A 1 190 ? -1.485 -12.059 3.558 1.00 97.44 190 VAL A N 1
ATOM 1457 C CA . VAL A 1 190 ? -2.736 -12.331 2.842 1.00 97.44 190 VAL A CA 1
ATOM 1458 C C . VAL A 1 190 ? -2.628 -11.681 1.467 1.00 97.44 190 VAL A C 1
ATOM 1460 O O . VAL A 1 190 ? -2.648 -10.457 1.362 1.00 97.44 190 VAL A O 1
ATOM 1463 N N . GLU A 1 191 ? -2.508 -12.488 0.414 1.00 97.94 191 GLU A N 1
ATOM 1464 C CA . GLU A 1 191 ? -2.552 -12.014 -0.975 1.00 97.94 191 GLU A CA 1
ATOM 1465 C C . GLU A 1 191 ? -3.937 -11.419 -1.286 1.00 97.94 191 GLU A C 1
ATOM 1467 O O . GLU A 1 191 ? -4.934 -12.137 -1.411 1.00 97.94 191 GLU A O 1
ATOM 1472 N N . VAL A 1 192 ? -4.003 -10.094 -1.402 1.00 97.12 192 VAL A N 1
ATOM 1473 C CA . VAL A 1 192 ? -5.229 -9.339 -1.706 1.00 97.12 192 VAL A CA 1
ATOM 1474 C C . VAL A 1 192 ? -5.284 -8.880 -3.163 1.00 97.12 192 VAL A C 1
ATOM 1476 O O . VAL A 1 192 ? -6.314 -8.381 -3.606 1.00 97.12 192 VAL A O 1
ATOM 1479 N N . GLY A 1 193 ? -4.216 -9.047 -3.943 1.00 96.62 193 GLY A N 1
ATOM 1480 C CA . GLY A 1 193 ? -4.202 -8.691 -5.359 1.00 96.62 193 GLY A CA 1
ATOM 1481 C C . GLY A 1 193 ? -3.065 -9.357 -6.121 1.00 96.62 193 GLY A C 1
ATOM 1482 O O . GLY A 1 193 ? -1.979 -9.543 -5.595 1.00 96.62 193 GLY A O 1
ATOM 1483 N N . GLU A 1 194 ? -3.314 -9.685 -7.381 1.00 96.88 194 GLU A N 1
ATOM 1484 C CA . GLU A 1 194 ? -2.317 -10.184 -8.333 1.00 96.88 194 GLU A CA 1
ATOM 1485 C C . GLU A 1 194 ? -2.782 -9.877 -9.759 1.00 96.88 194 GLU A C 1
ATOM 1487 O O . GLU A 1 194 ? -3.989 -9.765 -10.027 1.00 96.88 194 GLU A O 1
ATOM 1492 N N . GLY A 1 195 ? -1.832 -9.726 -10.678 1.00 95.75 195 GLY A N 1
ATOM 1493 C CA . GLY A 1 195 ? -2.105 -9.544 -12.100 1.00 95.75 195 GLY A CA 1
ATOM 1494 C C . GLY A 1 195 ? -0.902 -9.011 -12.870 1.00 95.75 195 GLY A C 1
ATOM 1495 O O . GLY A 1 195 ? 0.202 -8.901 -12.338 1.00 95.75 195 GLY A O 1
ATOM 1496 N N . SER A 1 196 ? -1.117 -8.651 -14.134 1.00 94.81 196 SER A N 1
ATOM 1497 C CA . SER A 1 196 ? -0.113 -7.956 -14.934 1.00 94.81 196 SER A CA 1
ATOM 1498 C C . SER A 1 196 ? -0.725 -7.014 -15.970 1.00 94.81 196 SER A C 1
ATOM 1500 O O . SER A 1 196 ? -1.904 -7.093 -16.316 1.00 94.81 196 SER A O 1
ATOM 1502 N N . THR A 1 197 ? 0.091 -6.065 -16.424 1.00 90.44 197 THR A N 1
ATOM 1503 C CA . THR A 1 197 ? -0.218 -5.091 -17.471 1.00 90.44 197 THR A CA 1
ATOM 1504 C C . THR A 1 197 ? 0.650 -5.390 -18.696 1.00 90.44 197 THR A C 1
ATOM 1506 O O . THR A 1 197 ? 1.821 -5.018 -18.739 1.00 90.44 197 THR A O 1
ATOM 1509 N N . GLU A 1 198 ? 0.071 -6.012 -19.726 1.00 88.88 198 GLU A N 1
ATOM 1510 C CA . GLU A 1 198 ? 0.718 -6.315 -21.021 1.00 88.88 198 GLU A CA 1
ATOM 1511 C C . GLU A 1 198 ? 0.802 -5.080 -21.956 1.00 88.88 198 GLU A C 1
ATOM 1513 O O . GLU A 1 198 ? 0.612 -5.165 -23.173 1.00 88.88 198 GLU A O 1
ATOM 1518 N N . ARG A 1 199 ? 1.009 -3.875 -21.403 1.00 88.12 199 ARG A N 1
ATOM 1519 C CA . ARG A 1 199 ? 1.144 -2.651 -22.207 1.00 88.12 199 ARG A CA 1
ATOM 1520 C C . ARG A 1 199 ? 2.608 -2.481 -22.621 1.00 88.12 199 ARG A C 1
ATOM 1522 O O . ARG A 1 199 ? 3.437 -2.253 -21.742 1.00 88.12 199 ARG A O 1
ATOM 1529 N N . PRO A 1 200 ? 2.936 -2.486 -23.926 1.00 90.94 200 PRO A N 1
ATOM 1530 C CA . PRO A 1 200 ? 4.312 -2.312 -24.354 1.00 90.94 200 PRO A CA 1
ATOM 1531 C C . PRO A 1 200 ? 4.798 -0.873 -24.138 1.00 90.94 200 PRO A C 1
ATOM 1533 O O . PRO A 1 200 ? 4.139 0.084 -24.557 1.00 90.94 200 PRO A O 1
ATOM 1536 N N . TYR A 1 201 ? 5.987 -0.725 -23.552 1.00 95.38 201 TYR A N 1
ATOM 1537 C CA . TYR A 1 201 ? 6.695 0.548 -23.403 1.00 95.38 201 TYR A CA 1
ATOM 1538 C C . TYR A 1 201 ? 8.089 0.453 -24.021 1.00 95.38 201 TYR A C 1
ATOM 1540 O O . TYR A 1 201 ? 8.905 -0.355 -23.590 1.00 95.38 201 TYR A O 1
ATOM 1548 N N . ALA A 1 202 ? 8.395 1.316 -24.989 1.00 95.88 202 ALA A N 1
ATOM 1549 C CA . ALA A 1 202 ? 9.766 1.493 -25.459 1.00 95.88 202 ALA A CA 1
ATOM 1550 C C . ALA A 1 202 ? 10.517 2.447 -24.518 1.00 95.88 202 ALA A C 1
ATOM 1552 O O . ALA A 1 202 ? 10.008 3.529 -24.232 1.00 95.88 202 ALA A O 1
ATOM 1553 N N . ILE A 1 203 ? 11.727 2.072 -24.097 1.00 96.19 203 ILE A N 1
ATOM 1554 C CA . ILE A 1 203 ? 12.656 2.898 -23.314 1.00 96.19 203 ILE A CA 1
ATOM 1555 C C . ILE A 1 203 ? 13.875 3.218 -24.205 1.00 96.19 203 ILE A C 1
ATOM 1557 O O . ILE A 1 203 ? 14.802 2.400 -24.306 1.00 96.19 203 ILE A O 1
ATOM 1561 N N . PRO A 1 204 ? 13.893 4.366 -24.910 1.00 96.50 204 PRO A N 1
ATOM 1562 C CA . PRO A 1 204 ? 14.963 4.708 -25.847 1.00 96.50 204 PRO A CA 1
ATOM 1563 C C . PRO A 1 204 ? 16.326 4.904 -25.154 1.00 96.50 204 PRO A C 1
ATOM 1565 O O . PRO A 1 204 ? 16.372 5.247 -23.969 1.00 96.50 204 PRO A O 1
ATOM 1568 N N . PRO A 1 205 ? 17.448 4.728 -25.874 1.00 95.62 205 PRO A N 1
ATOM 1569 C CA . PRO A 1 205 ? 18.786 4.847 -25.298 1.00 95.62 205 PRO A CA 1
ATOM 1570 C C . PRO A 1 205 ? 19.075 6.253 -24.760 1.00 95.62 205 PRO A C 1
ATOM 1572 O O . PRO A 1 205 ? 18.804 7.247 -25.434 1.00 95.62 205 PRO A O 1
ATOM 1575 N N . GLY A 1 206 ? 19.666 6.336 -23.565 1.00 95.31 206 GLY A N 1
ATOM 1576 C CA . GLY A 1 206 ? 20.038 7.605 -22.930 1.00 95.31 206 GLY A CA 1
ATOM 1577 C C . GLY A 1 206 ? 18.850 8.499 -22.563 1.00 95.31 206 GLY A C 1
ATOM 1578 O O . GLY A 1 206 ? 18.997 9.721 -22.559 1.00 95.31 206 GLY A O 1
ATOM 1579 N N . SER A 1 207 ? 17.670 7.922 -22.316 1.00 96.50 207 SER A N 1
ATOM 1580 C CA . SER A 1 207 ? 16.435 8.669 -22.050 1.00 96.50 207 SER A CA 1
ATOM 1581 C C . SER A 1 207 ? 15.610 8.077 -20.907 1.00 96.50 207 SER A C 1
ATOM 1583 O O . SER A 1 207 ? 15.781 6.911 -20.544 1.00 96.50 207 SER A O 1
ATOM 1585 N N . GLU A 1 208 ? 14.729 8.902 -20.340 1.00 96.62 208 GLU A N 1
ATOM 1586 C CA . GLU A 1 208 ? 13.755 8.500 -19.322 1.00 96.62 208 GLU A CA 1
ATOM 1587 C C . GLU A 1 208 ? 12.434 8.049 -19.955 1.00 96.62 208 GLU A C 1
ATOM 1589 O O . GLU A 1 208 ? 12.034 8.516 -21.023 1.00 96.62 208 GLU A O 1
ATOM 1594 N N . THR A 1 209 ? 11.725 7.139 -19.293 1.00 97.31 209 THR A N 1
ATOM 1595 C CA . THR A 1 209 ? 10.381 6.694 -19.676 1.00 97.31 209 THR A CA 1
ATOM 1596 C C . THR A 1 209 ? 9.586 6.331 -18.428 1.00 97.31 209 THR A C 1
ATOM 1598 O O . THR A 1 209 ? 10.045 5.542 -17.607 1.00 97.31 209 THR A O 1
ATOM 1601 N N . THR A 1 210 ? 8.377 6.880 -18.292 1.00 97.00 210 THR A N 1
ATOM 1602 C CA . THR A 1 210 ? 7.454 6.525 -17.204 1.00 97.00 210 THR A CA 1
ATOM 1603 C C . THR A 1 210 ? 6.578 5.346 -17.615 1.00 97.00 210 THR A C 1
ATOM 1605 O O . THR A 1 210 ? 5.618 5.496 -18.381 1.00 97.00 210 THR A O 1
ATOM 1608 N N . LEU A 1 211 ? 6.907 4.179 -17.074 1.00 95.56 211 LEU A N 1
ATOM 1609 C CA . LEU A 1 211 ? 6.083 2.977 -17.117 1.00 95.56 211 LEU A CA 1
ATOM 1610 C C . LEU A 1 211 ? 4.885 3.183 -16.181 1.00 95.56 211 LEU A C 1
ATOM 1612 O O . LEU A 1 211 ? 5.049 3.758 -15.107 1.00 95.56 211 LEU A O 1
ATOM 1616 N N . ARG A 1 212 ? 3.686 2.739 -16.569 1.00 95.31 212 ARG A N 1
ATOM 1617 C CA . ARG A 1 212 ? 2.507 2.739 -15.685 1.00 95.31 212 ARG A CA 1
ATOM 1618 C C . ARG A 1 212 ? 1.915 1.342 -15.616 1.00 95.31 212 ARG A C 1
ATOM 1620 O O . ARG A 1 212 ? 1.787 0.697 -16.656 1.00 95.31 212 ARG A O 1
ATOM 1627 N N . ALA A 1 213 ? 1.517 0.933 -14.420 1.00 93.00 213 ALA A N 1
ATOM 1628 C CA . ALA A 1 213 ? 0.774 -0.292 -14.176 1.00 93.00 213 ALA A CA 1
ATOM 1629 C C . ALA A 1 213 ? -0.530 0.034 -13.438 1.00 93.00 213 ALA A C 1
ATOM 1631 O O . ALA A 1 213 ? -0.584 0.940 -12.608 1.00 93.00 213 ALA A O 1
ATOM 1632 N N . GLU A 1 214 ? -1.585 -0.706 -13.766 1.00 92.81 214 GLU A N 1
ATOM 1633 C CA . GLU A 1 214 ? -2.835 -0.694 -13.010 1.00 92.81 214 GLU A CA 1
ATOM 1634 C C . GLU A 1 214 ? -2.803 -1.908 -12.079 1.00 92.81 214 GLU A C 1
ATOM 1636 O O . GLU A 1 214 ? -2.955 -3.049 -12.529 1.00 92.81 214 GLU A O 1
ATOM 1641 N N . THR A 1 215 ? -2.553 -1.677 -10.789 1.00 94.00 215 THR A N 1
ATOM 1642 C CA . THR A 1 215 ? -2.643 -2.733 -9.776 1.00 94.00 215 THR A CA 1
ATOM 1643 C C . THR A 1 215 ? -3.989 -2.658 -9.073 1.00 94.00 215 THR A C 1
ATOM 1645 O O . THR A 1 215 ? -4.644 -1.617 -9.065 1.00 94.00 215 THR A O 1
ATOM 1648 N N . VAL A 1 216 ? -4.484 -3.779 -8.547 1.00 96.38 216 VAL A N 1
ATOM 1649 C CA . VAL A 1 216 ? -5.823 -3.815 -7.951 1.00 96.38 216 VAL A CA 1
ATOM 1650 C C . VAL A 1 216 ? -5.853 -4.696 -6.715 1.00 96.38 216 VAL A C 1
ATOM 1652 O O . VAL A 1 216 ? -5.653 -5.908 -6.800 1.00 96.38 216 VAL A O 1
ATOM 1655 N N . ILE A 1 217 ? -6.216 -4.085 -5.588 1.00 96.62 217 ILE A N 1
ATOM 1656 C CA . ILE A 1 217 ? -6.659 -4.797 -4.391 1.00 96.62 217 ILE A CA 1
ATOM 1657 C C . ILE A 1 217 ? -8.067 -5.334 -4.674 1.00 96.62 217 ILE A C 1
ATOM 1659 O O . ILE A 1 217 ? -8.982 -4.583 -5.026 1.00 96.62 217 ILE A O 1
ATOM 1663 N N . ARG A 1 218 ? -8.235 -6.652 -4.564 1.00 96.69 218 ARG A N 1
ATOM 1664 C CA . ARG A 1 218 ? -9.509 -7.370 -4.648 1.00 96.69 218 ARG A CA 1
ATOM 1665 C C . ARG A 1 218 ? -10.078 -7.433 -3.231 1.00 96.69 218 ARG A C 1
ATOM 1667 O O . ARG A 1 218 ? -9.529 -8.098 -2.357 1.00 96.69 218 ARG A O 1
ATOM 1674 N N . ASN A 1 219 ? -11.188 -6.743 -2.994 1.00 95.25 219 ASN A N 1
ATOM 1675 C CA . ASN A 1 219 ? -11.686 -6.500 -1.639 1.00 95.25 219 ASN A CA 1
ATOM 1676 C C . ASN A 1 219 ? -12.256 -7.767 -0.962 1.00 95.25 219 ASN A C 1
ATOM 1678 O O . ASN A 1 219 ? -12.507 -7.764 0.239 1.00 95.25 219 ASN A O 1
ATOM 1682 N N . GLU A 1 220 ? -12.433 -8.851 -1.722 1.00 93.50 220 GLU A N 1
ATOM 1683 C CA . GLU A 1 220 ? -12.996 -10.143 -1.304 1.00 93.50 220 GLU A CA 1
ATOM 1684 C C . GLU A 1 220 ? -12.224 -10.853 -0.178 1.00 93.50 220 GLU A C 1
ATOM 1686 O O . GLU A 1 220 ? -12.819 -11.683 0.497 1.00 93.50 220 GLU A O 1
ATOM 1691 N N . ARG A 1 221 ? -10.933 -10.543 0.028 1.00 93.88 221 ARG A N 1
ATOM 1692 C CA . ARG A 1 221 ? -10.085 -11.126 1.096 1.00 93.88 221 ARG A CA 1
ATOM 1693 C C . ARG A 1 221 ? -9.721 -10.140 2.211 1.00 93.88 221 ARG A C 1
ATOM 1695 O O . ARG A 1 221 ? -8.855 -10.419 3.042 1.00 93.88 221 ARG A O 1
ATOM 1702 N N . LEU A 1 222 ? -10.350 -8.964 2.239 1.00 95.31 222 LEU A N 1
ATOM 1703 C CA . LEU A 1 222 ? -10.058 -7.959 3.267 1.00 95.31 222 LEU A CA 1
ATOM 1704 C C . LEU A 1 222 ? -10.612 -8.337 4.648 1.00 95.31 222 LEU A C 1
ATOM 1706 O O . LEU A 1 222 ? -10.139 -7.818 5.652 1.00 95.31 222 LEU A O 1
ATOM 1710 N N . ASP A 1 223 ? -11.566 -9.261 4.726 1.00 94.12 223 ASP A N 1
ATOM 1711 C CA . ASP A 1 223 ? -12.008 -9.872 5.980 1.00 94.12 223 ASP A CA 1
ATOM 1712 C C . ASP A 1 223 ? -10.941 -10.810 6.583 1.00 94.12 223 ASP A C 1
ATOM 1714 O O . ASP A 1 223 ? -10.688 -10.755 7.787 1.00 94.12 223 ASP A O 1
ATOM 1718 N N . GLU A 1 224 ? -10.252 -11.602 5.757 1.00 95.44 224 GLU A N 1
ATOM 1719 C CA . GLU A 1 224 ? -9.090 -12.413 6.149 1.00 95.44 224 GLU A CA 1
ATOM 1720 C C . GLU A 1 224 ? -7.910 -11.526 6.584 1.00 95.44 224 GLU A C 1
ATOM 1722 O O . GLU A 1 224 ? -7.341 -11.726 7.665 1.00 95.44 224 GLU A O 1
ATOM 1727 N N . TRP A 1 225 ? -7.583 -10.492 5.796 1.00 96.38 225 TRP A N 1
ATOM 1728 C CA . TRP A 1 225 ? -6.578 -9.495 6.180 1.00 96.38 225 TRP A CA 1
ATOM 1729 C C . TRP A 1 225 ? -6.926 -8.836 7.521 1.00 96.38 225 TRP A C 1
ATOM 1731 O O . TRP A 1 225 ? -6.070 -8.775 8.403 1.00 96.38 225 TRP A O 1
ATOM 1741 N N . TRP A 1 226 ? -8.168 -8.394 7.718 1.00 96.06 226 TRP A N 1
ATOM 1742 C CA . TRP A 1 226 ? -8.610 -7.730 8.946 1.00 96.06 226 TRP A CA 1
ATOM 1743 C C . TRP A 1 226 ? -8.367 -8.569 10.204 1.00 96.06 226 TRP A C 1
ATOM 1745 O O . TRP A 1 226 ? -7.887 -8.067 11.222 1.00 96.06 226 TRP A O 1
ATOM 1755 N N . VAL A 1 227 ? -8.616 -9.876 10.121 1.00 96.81 227 VAL A N 1
ATOM 1756 C CA . VAL A 1 227 ? -8.327 -10.820 11.208 1.00 96.81 227 VAL A CA 1
ATOM 1757 C C . VAL A 1 227 ? -6.828 -10.865 11.516 1.00 96.81 227 VAL A C 1
ATOM 1759 O O . VAL A 1 227 ? -6.448 -10.909 12.687 1.00 96.81 227 VAL A O 1
ATOM 1762 N N . SER A 1 228 ? -5.967 -10.836 10.494 1.00 97.06 228 SER A N 1
ATOM 1763 C CA . SER A 1 228 ? -4.511 -10.763 10.683 1.00 97.06 228 SER A CA 1
ATOM 1764 C C . SER A 1 228 ? -4.070 -9.422 11.286 1.00 97.06 228 SER A C 1
ATOM 1766 O O . SER A 1 228 ? -3.246 -9.407 12.194 1.00 97.06 228 SER A O 1
ATOM 1768 N N . HIS A 1 229 ? -4.660 -8.310 10.835 1.00 95.12 229 HIS A N 1
ATOM 1769 C CA . HIS A 1 229 ? -4.384 -6.954 11.303 1.00 95.12 229 HIS A CA 1
ATOM 1770 C C . HIS A 1 229 ? -4.692 -6.823 12.798 1.00 95.12 229 HIS A C 1
ATOM 1772 O O . HIS A 1 229 ? -3.824 -6.425 13.570 1.00 95.12 229 HIS A O 1
ATOM 1778 N N . LEU A 1 230 ? -5.877 -7.261 13.238 1.00 94.81 230 LEU A N 1
ATOM 1779 C CA . LEU A 1 230 ? -6.244 -7.251 14.657 1.00 94.81 230 LEU A CA 1
ATOM 1780 C C . LEU A 1 230 ? -5.404 -8.209 15.517 1.00 94.81 230 LEU A C 1
ATOM 1782 O O . LEU A 1 230 ? -5.133 -7.896 16.671 1.00 94.81 230 LEU A O 1
ATOM 1786 N N . ARG A 1 231 ? -4.969 -9.359 14.979 1.00 95.38 231 ARG A N 1
ATOM 1787 C CA . ARG A 1 231 ? -4.060 -10.289 15.686 1.00 95.38 231 ARG A CA 1
ATOM 1788 C C . ARG A 1 231 ? -2.631 -9.762 15.812 1.00 95.38 231 ARG A C 1
ATOM 1790 O O . ARG A 1 231 ? -1.934 -10.167 16.735 1.00 95.38 231 ARG A O 1
ATOM 1797 N N . ASN A 1 232 ? -2.220 -8.879 14.908 1.00 95.25 232 ASN A N 1
ATOM 1798 C CA . ASN A 1 232 ? -0.945 -8.170 14.938 1.00 95.25 232 ASN A CA 1
ATOM 1799 C C . ASN A 1 232 ? -1.105 -6.794 15.610 1.00 95.25 232 ASN A C 1
ATOM 1801 O O . ASN A 1 232 ? -0.534 -5.821 15.137 1.00 95.25 232 ASN A O 1
ATOM 1805 N N . ASP A 1 233 ? -1.930 -6.689 16.657 1.00 94.00 233 ASP A N 1
ATOM 1806 C CA . ASP A 1 233 ? -2.171 -5.454 17.419 1.00 94.00 233 ASP A CA 1
ATOM 1807 C C . ASP A 1 233 ? -2.514 -4.232 16.540 1.00 94.00 233 ASP A C 1
ATOM 1809 O O . ASP A 1 233 ? -1.969 -3.145 16.714 1.00 94.00 233 ASP A O 1
ATOM 1813 N N . GLN A 1 234 ? -3.424 -4.396 15.572 1.00 93.88 234 GLN A N 1
ATOM 1814 C CA . GLN A 1 234 ? -3.781 -3.368 14.577 1.00 93.88 234 GLN A CA 1
ATOM 1815 C C . GLN A 1 234 ? -2.564 -2.853 13.775 1.00 93.88 234 GLN A C 1
ATOM 1817 O O . GLN A 1 234 ? -2.410 -1.647 13.550 1.00 93.88 234 GLN A O 1
ATOM 1822 N N . VAL A 1 235 ? -1.673 -3.762 13.371 1.00 94.94 235 VAL A N 1
ATOM 1823 C CA . VAL A 1 235 ? -0.526 -3.486 12.492 1.00 94.94 235 VAL A CA 1
ATOM 1824 C C . VAL A 1 235 ? -0.658 -4.288 11.198 1.00 94.94 235 VAL A C 1
ATOM 1826 O O . VAL A 1 235 ? -1.116 -5.436 11.159 1.00 94.94 235 VAL A O 1
ATOM 1829 N N . THR A 1 236 ? -0.280 -3.676 10.082 1.00 95.50 236 THR A N 1
ATOM 1830 C CA . THR A 1 236 ? -0.246 -4.317 8.770 1.00 95.50 236 THR A CA 1
ATOM 1831 C C . THR A 1 236 ? 1.033 -3.994 8.037 1.00 95.50 236 THR A C 1
ATOM 1833 O O . THR A 1 236 ? 1.299 -2.839 7.741 1.00 95.50 236 THR A O 1
ATOM 1836 N N . ASN A 1 237 ? 1.780 -5.031 7.676 1.00 95.44 237 ASN A N 1
ATOM 1837 C CA . ASN A 1 237 ? 2.813 -4.916 6.659 1.00 95.44 237 ASN A CA 1
ATOM 1838 C C . ASN A 1 237 ? 2.144 -5.092 5.294 1.00 95.44 237 ASN A C 1
ATOM 1840 O O . ASN A 1 237 ? 1.658 -6.182 4.984 1.00 95.44 237 ASN A O 1
ATOM 1844 N N . LEU A 1 238 ? 2.072 -4.007 4.528 1.00 94.75 238 LEU A N 1
ATOM 1845 C CA . LEU A 1 238 ? 1.678 -4.013 3.125 1.00 94.75 238 LEU A CA 1
ATOM 1846 C C . LEU A 1 238 ? 2.936 -4.221 2.282 1.00 94.75 238 LEU A C 1
ATOM 1848 O O . LEU A 1 238 ? 3.909 -3.481 2.426 1.00 94.75 238 LEU A O 1
ATOM 1852 N N . THR A 1 239 ? 2.875 -5.200 1.391 1.00 95.12 239 THR A N 1
ATOM 1853 C CA . THR A 1 239 ? 3.869 -5.470 0.358 1.00 95.12 239 THR A CA 1
ATOM 1854 C C . THR A 1 239 ? 3.192 -5.371 -1.004 1.00 95.12 239 THR A C 1
ATOM 1856 O O . THR A 1 239 ? 2.110 -5.926 -1.201 1.00 95.12 239 THR A O 1
ATOM 1859 N N . ILE A 1 240 ? 3.828 -4.681 -1.947 1.00 94.75 240 ILE A N 1
ATOM 1860 C CA . ILE A 1 240 ? 3.493 -4.737 -3.368 1.00 94.75 240 ILE A CA 1
ATOM 1861 C C . ILE A 1 240 ? 4.765 -5.121 -4.119 1.00 94.75 240 ILE A C 1
ATOM 1863 O O . ILE A 1 240 ? 5.630 -4.271 -4.329 1.00 94.75 240 ILE A O 1
ATOM 1867 N N . ASP A 1 241 ? 4.862 -6.388 -4.505 1.00 94.62 241 ASP A N 1
ATOM 1868 C CA . ASP A 1 241 ? 5.986 -6.921 -5.271 1.00 94.62 241 ASP A CA 1
ATOM 1869 C C . ASP A 1 241 ? 5.739 -6.701 -6.767 1.00 94.62 241 ASP A C 1
ATOM 1871 O O . ASP A 1 241 ? 4.619 -6.903 -7.251 1.00 94.62 241 ASP A O 1
ATOM 1875 N N . PHE A 1 242 ? 6.772 -6.312 -7.515 1.00 94.69 242 PHE A N 1
ATOM 1876 C CA . PHE A 1 242 ? 6.695 -6.017 -8.945 1.00 94.69 242 PHE A CA 1
ATOM 1877 C C . PHE A 1 242 ? 7.792 -6.723 -9.743 1.00 94.69 242 PHE A C 1
ATOM 1879 O O . PHE A 1 242 ? 8.982 -6.624 -9.448 1.00 94.69 242 PHE A O 1
ATOM 1886 N N . TYR A 1 243 ? 7.401 -7.316 -10.871 1.00 93.69 243 TYR A N 1
ATOM 1887 C CA . TYR A 1 243 ? 8.347 -7.770 -11.889 1.00 93.69 243 TYR A CA 1
ATOM 1888 C C . TYR A 1 243 ? 8.049 -7.126 -13.240 1.00 93.69 243 TYR A C 1
ATOM 1890 O O . TYR A 1 243 ? 6.897 -6.873 -13.595 1.00 93.69 243 TYR A O 1
ATOM 1898 N N . ILE A 1 244 ? 9.095 -6.897 -14.031 1.00 93.44 244 ILE A N 1
ATOM 1899 C CA . ILE A 1 244 ? 8.973 -6.400 -15.404 1.00 93.44 244 ILE A CA 1
ATOM 1900 C C . ILE A 1 244 ? 9.641 -7.365 -16.379 1.00 93.44 244 ILE A C 1
ATOM 1902 O O . ILE A 1 244 ? 10.719 -7.890 -16.106 1.00 93.44 244 ILE A O 1
ATOM 1906 N N . VAL A 1 245 ? 9.015 -7.605 -17.528 1.00 93.50 245 VAL A N 1
ATOM 1907 C CA . VAL A 1 245 ? 9.610 -8.385 -18.621 1.00 93.50 245 VAL A CA 1
ATOM 1908 C C . VAL A 1 245 ? 10.110 -7.416 -19.680 1.00 93.50 245 VAL A C 1
ATOM 1910 O O . VAL A 1 245 ? 9.342 -6.615 -20.214 1.00 93.50 245 VAL A O 1
ATOM 1913 N N . VAL A 1 246 ? 11.412 -7.465 -19.955 1.00 91.69 246 VAL A N 1
ATOM 1914 C CA . VAL A 1 246 ? 12.110 -6.508 -20.814 1.00 91.69 246 VAL A CA 1
ATOM 1915 C C . VAL A 1 246 ? 12.785 -7.230 -21.972 1.00 91.69 246 VAL A C 1
ATOM 1917 O O . VAL A 1 246 ? 13.653 -8.073 -21.768 1.00 91.69 246 VAL A O 1
ATOM 1920 N N . ASP A 1 247 ? 12.413 -6.858 -23.191 1.00 91.75 247 ASP A N 1
ATOM 1921 C CA . ASP A 1 247 ? 12.985 -7.332 -24.448 1.00 91.75 247 ASP A CA 1
ATOM 1922 C C . ASP A 1 247 ? 14.041 -6.322 -24.964 1.00 91.75 247 ASP A C 1
ATOM 1924 O O . ASP A 1 247 ? 13.690 -5.184 -25.311 1.00 91.75 247 ASP A O 1
ATOM 1928 N N . PRO A 1 248 ? 15.345 -6.653 -24.932 1.00 89.69 248 PRO A N 1
ATOM 1929 C CA . PRO A 1 248 ? 16.416 -5.778 -25.406 1.00 89.69 248 PRO A CA 1
ATOM 1930 C C . PRO A 1 248 ? 16.649 -5.895 -26.920 1.00 89.69 248 PRO A C 1
ATOM 1932 O O . PRO A 1 248 ? 16.891 -6.985 -27.430 1.00 89.69 248 PRO A O 1
ATOM 1935 N N . ASP A 1 249 ? 16.744 -4.761 -27.625 1.00 88.62 249 ASP A N 1
ATOM 1936 C CA . ASP A 1 249 ? 17.177 -4.726 -29.034 1.00 88.62 249 ASP A CA 1
ATOM 1937 C C . ASP A 1 249 ? 18.573 -4.085 -29.165 1.00 88.62 249 ASP A C 1
ATOM 1939 O O . ASP A 1 249 ? 18.690 -2.900 -29.488 1.00 88.62 249 ASP A O 1
ATOM 1943 N N . PRO A 1 250 ? 19.666 -4.828 -28.888 1.00 84.44 250 PRO A N 1
ATOM 1944 C CA . PRO A 1 250 ? 21.026 -4.298 -28.963 1.00 84.44 250 PRO A CA 1
ATOM 1945 C C . PRO A 1 250 ? 21.534 -4.074 -30.397 1.00 84.44 250 PRO A C 1
ATOM 1947 O O . PRO A 1 250 ? 22.618 -3.506 -30.566 1.00 84.44 250 PRO A O 1
ATOM 1950 N N . GLY A 1 251 ? 20.809 -4.529 -31.427 1.00 84.62 251 GLY A N 1
ATOM 1951 C CA . GLY A 1 251 ? 21.277 -4.524 -32.814 1.00 84.62 251 GLY A CA 1
ATOM 1952 C C . GLY A 1 251 ? 22.690 -5.108 -32.966 1.00 84.62 251 GLY A C 1
ATOM 1953 O O . GLY A 1 251 ? 23.026 -6.137 -32.386 1.00 84.62 251 GLY A O 1
ATOM 1954 N N . ASP A 1 252 ? 23.558 -4.413 -33.707 1.00 84.44 252 ASP A N 1
ATOM 1955 C CA . ASP A 1 252 ? 24.957 -4.821 -33.920 1.00 84.44 252 ASP A CA 1
ATOM 1956 C C . ASP A 1 252 ? 25.869 -4.654 -32.679 1.00 84.44 252 ASP A C 1
ATOM 1958 O O . ASP A 1 252 ? 27.048 -5.014 -32.730 1.00 84.44 252 ASP A O 1
ATOM 1962 N N . ALA A 1 253 ? 25.381 -4.084 -31.567 1.00 82.50 253 ALA A N 1
ATOM 1963 C CA . ALA A 1 253 ? 26.214 -3.783 -30.398 1.00 82.50 253 ALA A CA 1
ATOM 1964 C C . ALA A 1 253 ? 26.536 -5.016 -29.534 1.00 82.50 253 ALA A C 1
ATOM 1966 O O . ALA A 1 253 ? 27.558 -5.028 -28.842 1.00 82.50 253 ALA A O 1
ATOM 1967 N N . ILE A 1 254 ? 25.696 -6.055 -29.588 1.00 80.31 254 ILE A N 1
ATOM 1968 C CA . ILE A 1 254 ? 25.910 -7.347 -28.924 1.00 80.31 254 ILE A CA 1
ATOM 1969 C C . ILE A 1 254 ? 25.744 -8.456 -29.977 1.00 80.31 254 ILE A C 1
ATOM 1971 O O . ILE A 1 254 ? 24.679 -8.559 -30.576 1.00 80.31 254 ILE A O 1
ATOM 1975 N N . PRO A 1 255 ? 26.755 -9.313 -30.222 1.00 77.62 255 PRO A N 1
ATOM 1976 C CA . PRO A 1 255 ? 26.625 -10.390 -31.199 1.00 77.62 255 PRO A CA 1
ATOM 1977 C C . PRO A 1 255 ? 25.638 -11.479 -30.748 1.00 77.62 255 PRO A C 1
ATOM 1979 O O . PRO A 1 255 ? 25.921 -12.220 -29.807 1.00 77.62 255 PRO A O 1
ATOM 1982 N N . GLY A 1 256 ? 24.536 -11.633 -31.484 1.00 76.88 256 GLY A N 1
ATOM 1983 C CA . GLY A 1 256 ? 23.536 -12.687 -31.281 1.00 76.88 256 GLY A CA 1
ATOM 1984 C C . GLY A 1 256 ? 22.151 -12.137 -30.942 1.00 76.88 256 GLY A C 1
ATOM 1985 O O . GLY A 1 256 ? 21.939 -10.930 -30.923 1.00 76.88 256 GLY A O 1
ATOM 1986 N N . THR A 1 257 ? 21.202 -13.035 -30.688 1.00 76.12 257 THR A N 1
ATOM 1987 C CA . THR A 1 257 ? 19.913 -12.680 -30.079 1.00 76.12 257 THR A CA 1
ATOM 1988 C C . THR A 1 257 ? 20.081 -12.691 -28.564 1.00 76.12 257 THR A C 1
ATOM 1990 O O . THR A 1 257 ? 20.736 -13.588 -28.032 1.00 76.12 257 THR A O 1
ATOM 1993 N N . VAL A 1 258 ? 19.506 -11.703 -27.886 1.00 82.62 258 VAL A N 1
ATOM 1994 C CA . VAL A 1 258 ? 19.368 -11.686 -26.427 1.00 82.62 258 VAL A CA 1
ATOM 1995 C C . VAL A 1 258 ? 17.906 -12.003 -26.130 1.00 82.62 258 VAL A C 1
ATOM 1997 O O . VAL A 1 258 ? 17.025 -11.407 -26.742 1.00 82.62 258 VAL A O 1
ATOM 2000 N N . ASP A 1 259 ? 17.652 -12.980 -25.263 1.00 87.06 259 ASP A N 1
ATOM 2001 C CA . ASP A 1 259 ? 16.287 -13.364 -24.892 1.00 87.06 259 ASP A CA 1
ATOM 2002 C C . ASP A 1 259 ? 15.658 -12.316 -23.945 1.00 87.06 259 ASP A C 1
ATOM 2004 O O . ASP A 1 259 ? 16.394 -11.640 -23.216 1.00 87.06 259 ASP A O 1
ATOM 2008 N N . PRO A 1 260 ? 14.316 -12.183 -23.901 1.00 89.88 260 PRO A N 1
ATOM 2009 C CA . PRO A 1 260 ? 13.642 -11.306 -22.948 1.00 89.88 260 PRO A CA 1
ATOM 2010 C C . PRO A 1 260 ? 13.980 -11.648 -21.492 1.00 89.88 260 PRO A C 1
ATOM 2012 O O . PRO A 1 260 ? 13.932 -12.805 -21.070 1.00 89.88 260 PRO A O 1
ATOM 2015 N N . ILE A 1 261 ? 14.280 -10.615 -20.709 1.00 89.12 261 ILE A N 1
ATOM 2016 C CA . ILE A 1 261 ? 14.729 -10.713 -19.322 1.00 89.12 261 ILE A CA 1
ATOM 2017 C C . ILE A 1 261 ? 13.554 -10.362 -18.406 1.00 89.12 261 ILE A C 1
ATOM 2019 O O . ILE A 1 261 ? 13.074 -9.228 -18.425 1.00 89.12 261 ILE A O 1
ATOM 2023 N N . ARG A 1 262 ? 13.107 -11.306 -17.567 1.00 91.56 262 ARG A N 1
ATOM 2024 C CA . ARG A 1 262 ? 12.288 -10.969 -16.391 1.00 91.56 262 ARG A CA 1
ATOM 2025 C C . ARG A 1 262 ? 13.207 -10.390 -15.322 1.00 91.56 262 ARG A C 1
ATOM 2027 O O . ARG A 1 262 ? 14.111 -11.077 -14.851 1.00 91.56 262 ARG A O 1
ATOM 2034 N N . ILE A 1 263 ? 12.955 -9.142 -14.957 1.00 88.19 263 ILE A N 1
ATOM 2035 C CA . ILE A 1 263 ? 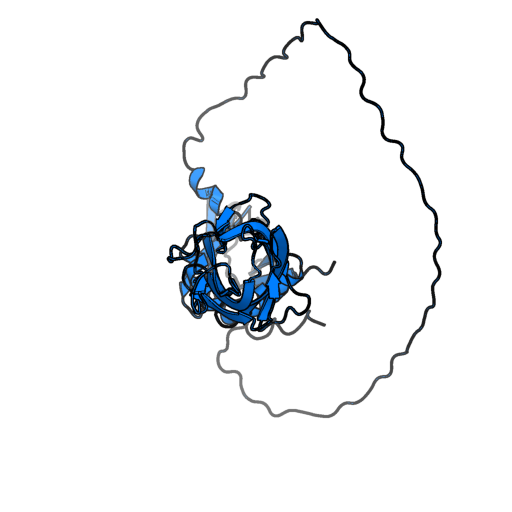13.607 -8.439 -13.860 1.00 88.19 263 ILE A CA 1
ATOM 2036 C C . ILE A 1 263 ? 12.646 -8.490 -12.679 1.00 88.19 263 ILE A C 1
ATOM 2038 O O . ILE A 1 263 ? 11.509 -8.034 -12.774 1.00 88.19 263 ILE A O 1
ATOM 2042 N N . ASP A 1 264 ? 13.128 -9.067 -11.591 1.00 86.94 264 ASP A N 1
ATOM 2043 C CA . ASP A 1 264 ? 12.421 -9.286 -10.336 1.00 86.94 264 ASP A CA 1
ATOM 2044 C C . ASP A 1 264 ? 13.340 -8.686 -9.267 1.00 86.94 264 ASP A C 1
ATOM 2046 O O . ASP A 1 264 ? 14.475 -9.146 -9.106 1.00 86.94 264 ASP A O 1
ATOM 2050 N N . SER A 1 265 ? 12.966 -7.532 -8.711 1.00 82.00 265 SER A N 1
ATOM 2051 C CA . SER A 1 265 ? 13.910 -6.676 -7.990 1.00 82.00 265 SER A CA 1
ATOM 2052 C C . SER A 1 265 ? 13.223 -5.832 -6.927 1.00 82.00 265 SER A C 1
ATOM 2054 O O . SER A 1 265 ? 12.432 -4.949 -7.252 1.00 82.00 265 SER A O 1
ATOM 2056 N N . ASP A 1 266 ? 13.744 -5.967 -5.705 1.00 86.06 266 ASP A N 1
ATOM 2057 C CA . ASP A 1 266 ? 13.487 -5.176 -4.487 1.00 86.06 266 ASP A CA 1
ATOM 2058 C C . ASP A 1 266 ? 13.543 -3.644 -4.648 1.00 86.06 266 ASP A C 1
ATOM 2060 O O . ASP A 1 266 ? 13.281 -2.892 -3.712 1.00 86.06 266 ASP A O 1
ATOM 2064 N N . LYS A 1 267 ? 13.951 -3.148 -5.818 1.00 87.56 267 LYS A N 1
ATOM 2065 C CA . LYS A 1 267 ? 13.923 -1.727 -6.162 1.00 87.56 267 LYS A CA 1
ATOM 2066 C C . LYS A 1 267 ? 12.572 -1.287 -6.721 1.00 87.56 267 LYS A C 1
ATOM 2068 O O . LYS A 1 267 ? 12.266 -0.109 -6.570 1.00 87.56 267 LYS A O 1
ATOM 2073 N N . PHE A 1 268 ? 11.803 -2.176 -7.349 1.00 84.44 268 PHE A N 1
ATOM 2074 C CA . PHE A 1 268 ? 10.427 -1.904 -7.777 1.00 84.44 268 PHE A CA 1
ATOM 2075 C C . PHE A 1 268 ? 9.416 -2.167 -6.659 1.00 84.44 268 PHE A C 1
ATOM 2077 O O . PHE A 1 268 ? 8.387 -1.493 -6.619 1.00 84.44 268 PHE A O 1
ATOM 2084 N N . ASP A 1 269 ? 9.734 -3.098 -5.761 1.00 89.50 269 ASP A N 1
ATOM 2085 C CA . ASP A 1 269 ? 8.862 -3.501 -4.663 1.00 89.50 269 ASP A CA 1
ATOM 2086 C C . ASP A 1 269 ? 8.610 -2.348 -3.680 1.00 89.50 269 ASP A C 1
ATOM 2088 O O . ASP A 1 269 ? 9.467 -1.491 -3.425 1.00 89.50 269 ASP A O 1
ATOM 2092 N N . HIS A 1 270 ? 7.407 -2.331 -3.112 1.00 89.38 270 HIS A N 1
ATOM 2093 C CA . HIS A 1 270 ? 7.013 -1.394 -2.071 1.00 89.38 270 HIS A CA 1
ATOM 2094 C C . HIS A 1 270 ? 6.651 -2.147 -0.794 1.00 89.38 270 HIS A C 1
ATOM 2096 O O . HIS A 1 270 ? 5.770 -3.002 -0.807 1.00 89.38 270 HIS A O 1
ATOM 2102 N N . HIS A 1 271 ? 7.279 -1.772 0.320 1.00 92.12 271 HIS A N 1
ATOM 2103 C CA . HIS A 1 271 ? 6.924 -2.256 1.650 1.00 92.12 271 HIS A CA 1
ATOM 2104 C C . HIS A 1 271 ? 6.621 -1.069 2.563 1.00 92.12 271 HIS A C 1
ATOM 2106 O O . HIS A 1 271 ? 7.420 -0.133 2.649 1.00 92.12 271 HIS A O 1
ATOM 2112 N N . THR A 1 272 ? 5.501 -1.125 3.276 1.00 91.31 272 THR A N 1
ATOM 2113 C CA . THR A 1 272 ? 5.143 -0.145 4.307 1.00 91.31 272 THR A CA 1
ATOM 2114 C C . THR A 1 272 ? 4.442 -0.818 5.483 1.00 91.31 272 THR A C 1
ATOM 2116 O O . THR A 1 272 ? 3.816 -1.871 5.336 1.00 91.31 272 THR A O 1
ATOM 2119 N N . THR A 1 273 ? 4.545 -0.209 6.661 1.00 93.75 273 THR A N 1
ATOM 2120 C CA . THR A 1 273 ? 3.846 -0.647 7.870 1.00 93.75 273 THR A CA 1
ATOM 2121 C C . THR A 1 273 ? 2.755 0.367 8.194 1.00 93.75 273 THR A C 1
ATOM 2123 O O . THR A 1 273 ? 3.039 1.527 8.480 1.00 93.75 273 THR A O 1
ATOM 2126 N N . ILE A 1 274 ? 1.505 -0.083 8.140 1.00 90.94 274 ILE A N 1
ATOM 2127 C CA . ILE A 1 274 ? 0.302 0.688 8.452 1.00 90.94 274 ILE A CA 1
ATOM 2128 C C . ILE A 1 274 ? -0.135 0.312 9.867 1.00 90.94 274 ILE A C 1
ATOM 2130 O O . ILE A 1 274 ? -0.375 -0.864 10.156 1.00 90.94 274 ILE A O 1
ATOM 2134 N N . GLU A 1 275 ? -0.270 1.304 10.739 1.00 91.25 275 GLU A N 1
ATOM 2135 C CA . GLU A 1 275 ? -0.769 1.137 12.104 1.00 91.25 275 GLU A CA 1
ATOM 2136 C C . GLU A 1 275 ? -2.055 1.944 12.292 1.00 91.25 275 GLU A C 1
ATOM 2138 O O . GLU A 1 275 ? -2.145 3.084 11.842 1.00 91.25 275 GLU A O 1
ATOM 2143 N N . THR A 1 276 ? -3.044 1.375 12.982 1.00 89.00 276 THR A N 1
ATOM 2144 C CA . THR A 1 276 ? -4.267 2.090 13.390 1.00 89.00 276 THR A CA 1
ATOM 2145 C C . THR A 1 276 ? -4.474 1.985 14.901 1.00 89.00 276 THR A C 1
ATOM 2147 O O . THR A 1 276 ? -3.976 1.053 15.538 1.00 89.00 276 THR A O 1
ATOM 2150 N N . ASP A 1 277 ? -5.194 2.938 15.496 1.00 87.75 277 ASP A N 1
ATOM 2151 C CA . ASP A 1 277 ? -5.674 2.851 16.883 1.00 87.75 277 ASP A CA 1
ATOM 2152 C C . ASP A 1 277 ? -7.160 3.221 16.937 1.00 87.75 277 ASP A C 1
ATOM 2154 O O . ASP A 1 277 ? -7.538 4.360 17.186 1.00 87.75 277 ASP A O 1
ATOM 2158 N N . ILE A 1 278 ? -8.015 2.244 16.640 1.00 85.00 278 ILE A N 1
ATOM 2159 C CA . ILE A 1 278 ? -9.448 2.453 16.374 1.00 85.00 278 ILE A CA 1
ATOM 2160 C C . ILE A 1 278 ? -10.245 2.874 17.623 1.00 85.00 278 ILE A C 1
ATOM 2162 O O . ILE A 1 278 ? -11.353 3.390 17.497 1.00 85.00 278 ILE A O 1
ATOM 2166 N N . PHE A 1 279 ? -9.687 2.675 18.820 1.00 82.88 279 PHE A N 1
ATOM 2167 C CA . PHE A 1 279 ? -10.315 3.040 20.096 1.00 82.88 279 PHE A CA 1
ATOM 2168 C C . PHE A 1 279 ? -9.408 3.906 20.993 1.00 82.88 279 PHE A C 1
ATOM 2170 O O . PHE A 1 279 ? -9.664 4.005 22.190 1.00 82.88 279 PHE A O 1
ATOM 2177 N N . GLY A 1 280 ? -8.302 4.448 20.467 1.00 75.50 280 GLY A N 1
ATOM 2178 C CA . GLY A 1 280 ? -7.339 5.246 21.245 1.00 75.50 280 GLY A CA 1
ATOM 2179 C C . GLY A 1 280 ? -6.634 4.499 22.393 1.00 75.50 280 GLY A C 1
ATOM 2180 O O . GLY A 1 280 ? -6.036 5.126 23.272 1.00 75.50 280 GLY A O 1
ATOM 2181 N N . THR A 1 281 ? -6.718 3.163 22.439 1.00 71.25 281 THR A N 1
ATOM 2182 C CA . THR A 1 281 ? -6.302 2.367 23.610 1.00 71.25 281 THR A CA 1
ATOM 2183 C C . THR A 1 281 ? -4.852 1.903 23.562 1.00 71.25 281 THR A C 1
ATOM 2185 O O . THR A 1 281 ? -4.318 1.535 24.612 1.00 71.25 281 THR A O 1
ATOM 2188 N N . LYS A 1 282 ? -4.168 1.944 22.407 1.00 64.25 282 LYS A N 1
ATOM 2189 C CA . LYS A 1 282 ? -2.794 1.411 22.292 1.00 64.25 282 LYS A CA 1
ATOM 2190 C C . LYS A 1 282 ? -1.830 2.071 23.276 1.00 64.25 282 LYS A C 1
ATOM 2192 O O . LYS A 1 282 ? -1.048 1.390 23.936 1.00 64.25 282 LYS A O 1
ATOM 2197 N N . ASN A 1 283 ? -1.939 3.390 23.425 1.00 55.41 283 ASN A N 1
ATOM 2198 C CA . ASN A 1 283 ? -1.060 4.182 24.286 1.00 55.41 283 ASN A CA 1
ATOM 2199 C C . ASN A 1 283 ? -1.409 4.096 25.788 1.00 55.41 283 ASN A C 1
ATOM 2201 O O . ASN A 1 283 ? -0.632 4.558 26.623 1.00 55.41 283 ASN A O 1
ATOM 2205 N N . ALA A 1 284 ? -2.549 3.503 26.164 1.00 52.91 284 ALA A N 1
ATOM 2206 C CA . ALA A 1 284 ? -2.974 3.417 27.564 1.00 52.91 284 ALA A CA 1
ATOM 2207 C C . ALA A 1 284 ? -2.143 2.412 28.389 1.00 52.91 284 ALA A C 1
ATOM 2209 O O . ALA A 1 284 ? -2.032 2.545 29.610 1.00 52.91 284 ALA A O 1
ATOM 2210 N N . THR A 1 285 ? -1.530 1.419 27.737 1.00 42.22 285 THR A N 1
ATOM 2211 C CA . THR A 1 285 ? -0.848 0.302 28.418 1.00 42.22 285 THR A CA 1
ATOM 2212 C C . THR A 1 285 ? 0.521 0.681 29.006 1.00 42.22 285 THR A C 1
ATOM 2214 O O . THR A 1 285 ? 0.934 0.099 30.009 1.00 42.22 285 THR A O 1
ATOM 2217 N N . ASP A 1 286 ? 1.190 1.705 28.463 1.00 40.16 286 ASP A N 1
ATOM 2218 C CA . ASP A 1 286 ? 2.501 2.183 28.943 1.00 40.16 286 ASP A CA 1
ATOM 2219 C C . ASP A 1 286 ? 2.409 3.140 30.155 1.00 40.16 286 ASP A C 1
ATOM 2221 O O . ASP A 1 286 ? 3.424 3.521 30.742 1.00 40.16 286 ASP A O 1
ATOM 2225 N N . GLY A 1 287 ? 1.196 3.524 30.574 1.00 33.59 287 GLY A N 1
ATOM 2226 C CA . GLY A 1 287 ? 0.968 4.523 31.629 1.00 33.59 287 GLY A CA 1
ATOM 2227 C C . GLY A 1 287 ? 0.985 4.008 33.077 1.00 33.59 287 GLY A C 1
ATOM 2228 O O . GLY A 1 287 ? 0.934 4.815 34.007 1.00 33.59 287 GLY A O 1
ATOM 2229 N N . SER A 1 288 ? 1.043 2.692 33.316 1.00 35.31 288 SER A N 1
ATOM 2230 C CA . SER A 1 288 ? 0.857 2.106 34.660 1.00 35.31 288 SER A CA 1
ATOM 2231 C C . SER A 1 288 ? 2.158 1.907 35.455 1.00 35.31 288 SER A C 1
ATOM 2233 O O . SER A 1 288 ? 2.424 0.839 36.013 1.00 35.31 288 SER A O 1
ATOM 2235 N N . ALA A 1 289 ? 2.979 2.956 35.549 1.00 35.44 289 ALA A N 1
ATOM 2236 C CA . ALA A 1 289 ? 4.073 3.016 36.517 1.00 35.44 289 ALA A CA 1
ATOM 2237 C C . ALA A 1 289 ? 4.301 4.439 37.062 1.00 35.44 289 ALA A C 1
ATOM 2239 O O . ALA A 1 289 ? 4.674 5.356 36.340 1.00 35.44 289 ALA A O 1
ATOM 2240 N N . ASP A 1 290 ? 4.167 4.564 38.385 1.00 32.69 290 ASP A N 1
ATOM 2241 C CA . ASP A 1 290 ? 4.679 5.665 39.215 1.00 32.69 290 ASP A CA 1
ATOM 2242 C C . ASP A 1 290 ? 3.957 7.033 39.157 1.00 32.69 290 ASP A C 1
ATOM 2244 O O . ASP A 1 290 ? 4.565 8.104 39.094 1.00 32.69 290 ASP A O 1
ATOM 2248 N N . ALA A 1 291 ? 2.633 7.017 39.353 1.00 32.22 291 ALA A N 1
ATOM 2249 C CA . ALA A 1 291 ? 1.867 8.195 39.783 1.00 32.22 291 ALA A CA 1
ATOM 2250 C C . ALA A 1 291 ? 2.095 8.528 41.281 1.00 32.22 291 ALA A C 1
ATOM 2252 O O . ALA A 1 291 ? 1.152 8.638 42.067 1.00 32.22 291 ALA A O 1
ATOM 2253 N N . ALA A 1 292 ? 3.357 8.690 41.699 1.00 34.78 292 ALA A N 1
ATOM 2254 C CA . ALA A 1 292 ? 3.735 9.049 43.065 1.00 34.78 292 ALA A CA 1
ATOM 2255 C C . ALA A 1 292 ? 4.711 10.241 43.100 1.00 34.78 292 ALA A C 1
ATOM 2257 O O . ALA A 1 292 ? 5.908 10.120 42.864 1.00 34.78 292 ALA A O 1
ATOM 2258 N N . ALA A 1 293 ? 4.175 11.399 43.497 1.00 36.91 293 ALA A N 1
ATOM 2259 C CA . ALA A 1 293 ? 4.886 12.640 43.821 1.00 36.91 293 ALA A CA 1
ATOM 2260 C C . ALA A 1 293 ? 5.686 13.333 42.692 1.00 36.91 293 ALA A C 1
ATOM 2262 O O . ALA A 1 293 ? 6.869 13.073 42.471 1.00 36.91 293 ALA A O 1
ATOM 2263 N N . ARG A 1 294 ? 5.095 14.409 42.148 1.00 27.92 294 ARG A N 1
ATOM 2264 C CA . ARG A 1 294 ? 5.828 15.625 41.748 1.00 27.92 294 ARG A CA 1
ATOM 2265 C C . ARG A 1 294 ? 4.920 16.860 41.752 1.00 27.92 294 ARG A C 1
ATOM 2267 O O . ARG A 1 294 ? 4.142 17.089 40.834 1.00 27.92 294 ARG A O 1
ATOM 2274 N N . THR A 1 295 ? 5.046 17.674 42.798 1.00 29.03 295 THR A N 1
ATOM 2275 C CA . THR A 1 295 ? 4.521 19.049 42.831 1.00 29.03 295 THR A CA 1
ATOM 2276 C C . THR A 1 295 ? 5.218 19.885 41.748 1.00 29.03 295 THR A C 1
ATOM 2278 O O . THR A 1 295 ? 6.445 19.801 41.651 1.00 29.03 295 THR A O 1
ATOM 2281 N N . PRO A 1 296 ? 4.506 20.710 40.958 1.00 31.98 296 PRO A N 1
ATOM 2282 C CA . PRO A 1 296 ? 5.142 21.552 39.951 1.00 31.98 296 PRO A CA 1
ATOM 2283 C C . PRO A 1 296 ? 5.871 22.741 40.597 1.00 31.98 296 PRO A C 1
ATOM 2285 O O . PRO A 1 296 ? 5.253 23.626 41.189 1.00 31.98 296 PRO A O 1
ATOM 2288 N N . THR A 1 297 ? 7.194 22.779 40.447 1.00 28.45 297 THR A N 1
ATOM 2289 C CA . THR A 1 297 ? 8.014 23.972 40.709 1.00 28.45 297 THR A CA 1
ATOM 2290 C C . THR A 1 297 ? 8.033 24.845 39.447 1.00 28.45 297 THR A C 1
ATOM 2292 O O . THR A 1 297 ? 8.332 24.310 38.378 1.00 28.45 297 THR A O 1
ATOM 2295 N N . PRO A 1 298 ? 7.758 26.162 39.518 1.00 33.91 298 PRO A N 1
ATOM 2296 C CA . PRO A 1 298 ? 7.858 27.040 38.352 1.00 33.91 298 PRO A CA 1
ATOM 2297 C C . PRO A 1 298 ? 9.311 27.160 37.872 1.00 33.91 298 PRO A C 1
ATOM 2299 O O . PRO A 1 298 ? 10.199 27.458 38.671 1.00 33.91 298 PRO A O 1
ATOM 2302 N N . ALA A 1 299 ? 9.551 26.947 36.577 1.00 31.00 299 ALA A N 1
ATOM 2303 C CA . ALA A 1 299 ? 10.856 27.174 35.957 1.00 31.00 299 ALA A CA 1
ATOM 2304 C C . ALA A 1 299 ? 11.048 28.661 35.604 1.00 31.00 299 ALA A C 1
ATOM 2306 O O . ALA A 1 299 ? 10.106 29.338 35.191 1.00 31.00 299 ALA A O 1
ATOM 2307 N N . GLU A 1 300 ? 12.269 29.167 35.782 1.00 31.89 300 GLU A N 1
ATOM 2308 C CA . GLU A 1 300 ? 12.597 30.587 35.619 1.00 31.89 300 GLU A CA 1
ATOM 2309 C C . GLU A 1 300 ? 12.770 31.008 34.149 1.00 31.89 300 GLU A C 1
ATOM 2311 O O . GLU A 1 300 ? 13.254 30.252 33.306 1.00 31.89 300 GLU A O 1
ATOM 2316 N N . THR A 1 301 ? 12.419 32.263 33.859 1.00 33.47 301 THR A N 1
ATOM 2317 C CA . THR A 1 301 ? 12.613 32.919 32.558 1.00 33.47 301 THR A CA 1
ATOM 2318 C C . THR A 1 301 ? 14.103 33.061 32.207 1.00 33.47 301 THR A C 1
ATOM 2320 O O . THR A 1 301 ? 14.831 33.701 32.969 1.00 33.47 301 THR A O 1
ATOM 2323 N N . PRO A 1 302 ? 14.572 32.592 31.034 1.00 35.06 302 PRO A N 1
ATOM 2324 C CA . PRO A 1 302 ? 15.927 32.870 30.568 1.00 35.06 302 PRO A CA 1
ATOM 2325 C C . PRO A 1 302 ? 16.037 34.288 29.990 1.00 35.06 302 PRO A C 1
ATOM 2327 O O . PRO A 1 302 ? 15.336 34.649 29.044 1.00 35.06 302 PRO A O 1
ATOM 2330 N N . THR A 1 303 ? 16.958 35.085 30.527 1.00 32.09 303 THR A N 1
ATOM 2331 C CA . THR A 1 303 ? 17.356 36.379 29.955 1.00 32.09 303 THR A CA 1
ATOM 2332 C C . THR A 1 303 ? 18.131 36.165 28.652 1.00 32.09 303 THR A C 1
ATOM 2334 O O . THR A 1 303 ? 19.159 35.491 28.660 1.00 32.09 303 THR A O 1
ATOM 2337 N N . ALA A 1 304 ? 17.686 36.770 27.548 1.00 33.81 304 ALA A N 1
ATOM 2338 C CA . ALA A 1 304 ? 18.435 36.773 26.292 1.00 33.81 304 ALA A CA 1
ATOM 2339 C C . ALA A 1 304 ? 19.486 37.899 26.278 1.00 33.81 304 ALA A C 1
ATOM 2341 O O . ALA A 1 304 ? 19.142 39.076 26.403 1.00 33.81 304 ALA A O 1
ATOM 2342 N N . ASP A 1 305 ? 20.757 37.527 26.118 1.00 29.08 305 ASP A N 1
ATOM 2343 C CA . ASP A 1 305 ? 21.859 38.456 25.843 1.00 29.08 305 ASP A CA 1
ATOM 2344 C C . ASP A 1 305 ? 21.888 38.828 24.347 1.00 29.08 305 ASP A C 1
ATOM 2346 O O . ASP A 1 305 ? 21.443 38.062 23.490 1.00 29.08 305 ASP A O 1
ATOM 2350 N N . SER A 1 306 ? 22.386 40.021 24.028 1.00 36.22 306 SER A N 1
ATOM 2351 C CA . SER A 1 306 ? 22.240 40.650 22.715 1.00 36.22 306 SER A CA 1
ATOM 2352 C C . SER A 1 306 ? 23.582 40.827 22.008 1.00 36.22 306 SER A C 1
ATOM 2354 O O . SER A 1 306 ? 24.370 41.714 22.336 1.00 36.22 306 SER A O 1
ATOM 2356 N N . SER A 1 307 ? 23.798 40.068 20.937 1.00 32.44 307 SER A N 1
ATOM 2357 C CA . SER A 1 307 ? 24.733 40.406 19.858 1.00 32.44 307 SER A CA 1
ATOM 2358 C C . SER A 1 307 ? 24.229 39.779 18.566 1.00 32.44 307 SER A C 1
ATOM 2360 O O . SER A 1 307 ? 23.899 38.597 18.543 1.00 32.44 307 SER A O 1
ATOM 2362 N N . GLY A 1 308 ? 24.089 40.588 17.518 1.00 32.84 308 GLY A N 1
ATOM 2363 C CA . GLY A 1 308 ? 23.389 40.188 16.297 1.00 32.84 308 GLY A CA 1
ATOM 2364 C C . GLY A 1 308 ? 24.286 40.104 15.070 1.00 32.84 308 GLY A C 1
ATOM 2365 O O . GLY A 1 308 ? 25.455 40.478 15.109 1.00 32.84 308 GLY A O 1
ATOM 2366 N N . ASP A 1 309 ? 23.670 39.705 13.964 1.00 30.94 309 ASP A N 1
ATOM 2367 C CA . ASP A 1 309 ? 24.001 40.190 12.627 1.00 30.94 309 ASP A CA 1
ATOM 2368 C C . ASP A 1 309 ? 22.703 40.246 11.802 1.00 30.94 309 ASP A C 1
ATOM 2370 O O . ASP A 1 309 ? 21.745 39.529 12.105 1.00 30.94 309 ASP A O 1
ATOM 2374 N N . ALA A 1 310 ? 22.625 41.133 10.810 1.00 34.06 310 ALA A N 1
ATOM 2375 C CA . ALA A 1 310 ? 21.388 41.428 10.088 1.00 34.06 310 ALA A CA 1
ATOM 2376 C C . ALA A 1 310 ? 21.533 41.182 8.582 1.00 34.06 310 ALA A C 1
ATOM 2378 O O . ALA A 1 310 ? 22.311 41.843 7.901 1.00 34.06 310 ALA A O 1
ATOM 2379 N N . THR A 1 311 ? 20.711 40.283 8.037 1.00 32.06 311 THR A N 1
ATOM 2380 C CA . THR A 1 311 ? 20.536 40.092 6.588 1.00 32.06 311 THR A CA 1
ATOM 2381 C C . THR A 1 311 ? 19.038 39.991 6.275 1.00 32.06 311 THR A C 1
ATOM 2383 O O . THR A 1 311 ? 18.380 39.105 6.819 1.00 32.06 311 THR A O 1
ATOM 2386 N N . PRO A 1 312 ? 18.464 40.887 5.448 1.00 43.88 312 PRO A N 1
ATOM 2387 C CA . PRO A 1 312 ? 17.045 40.848 5.108 1.00 43.88 312 PRO A CA 1
ATOM 2388 C C . PRO A 1 312 ? 16.759 39.930 3.907 1.00 43.88 312 PRO A C 1
ATOM 2390 O O . PRO A 1 312 ? 17.413 40.034 2.870 1.00 43.88 312 PRO A O 1
ATOM 2393 N N . THR A 1 313 ? 15.708 39.116 4.019 1.00 31.77 313 THR A N 1
ATOM 2394 C CA . THR A 1 313 ? 15.106 38.338 2.918 1.00 31.77 313 THR A CA 1
ATOM 2395 C C . THR A 1 313 ? 13.700 38.897 2.633 1.00 31.77 313 THR A C 1
ATOM 2397 O O . THR A 1 313 ? 13.001 39.241 3.588 1.00 31.77 313 THR A O 1
ATOM 2400 N N . PRO A 1 314 ? 13.286 39.073 1.361 1.00 43.72 314 PRO A N 1
ATOM 2401 C CA . PRO A 1 314 ? 12.118 39.887 1.011 1.00 43.72 314 PRO A CA 1
ATOM 2402 C C . PRO A 1 314 ? 10.754 39.193 1.165 1.00 43.72 314 PRO A C 1
ATOM 2404 O O . PRO A 1 314 ? 10.615 37.981 1.025 1.00 43.72 314 PRO A O 1
ATOM 2407 N N . THR A 1 315 ? 9.735 40.030 1.371 1.00 35.50 315 THR A N 1
ATOM 2408 C CA . THR A 1 315 ? 8.298 39.717 1.381 1.00 35.50 315 THR A CA 1
ATOM 2409 C C . THR A 1 315 ? 7.794 39.181 0.029 1.00 35.50 315 THR A C 1
ATOM 2411 O O . THR A 1 315 ? 8.093 39.802 -0.994 1.00 35.50 315 THR A O 1
ATOM 2414 N N . PRO A 1 316 ? 6.970 38.115 -0.008 1.00 40.59 316 PRO A N 1
ATOM 2415 C CA . PRO A 1 316 ? 6.185 37.761 -1.187 1.00 40.59 316 PRO A CA 1
ATOM 2416 C C . PRO A 1 316 ? 4.911 38.619 -1.297 1.00 40.59 316 PRO A C 1
ATOM 2418 O O . PRO A 1 316 ? 4.203 38.851 -0.319 1.00 40.59 316 PRO A O 1
ATOM 2421 N N . THR A 1 317 ? 4.633 39.085 -2.511 1.00 31.08 317 THR A N 1
ATOM 2422 C CA . THR A 1 317 ? 3.455 39.884 -2.880 1.00 31.08 317 THR A CA 1
ATOM 2423 C C . THR A 1 317 ? 2.263 38.976 -3.179 1.00 31.08 317 THR A C 1
ATOM 2425 O O . THR A 1 317 ? 2.381 38.098 -4.031 1.00 31.08 317 THR A O 1
ATOM 2428 N N . GLU A 1 318 ? 1.103 39.219 -2.563 1.00 36.78 318 GLU A N 1
ATOM 2429 C CA . GLU A 1 318 ? -0.156 38.616 -3.024 1.00 36.78 318 GLU A CA 1
ATOM 2430 C C . GLU A 1 318 ? -0.635 39.280 -4.322 1.00 36.78 318 GLU A C 1
ATOM 2432 O O . GLU A 1 318 ? -0.472 40.485 -4.520 1.00 36.78 318 GLU A O 1
ATOM 2437 N N . THR A 1 319 ? -1.213 38.495 -5.230 1.00 32.03 319 THR A N 1
ATOM 2438 C CA . THR A 1 319 ? -1.838 38.996 -6.462 1.00 32.03 319 THR A CA 1
ATOM 2439 C C . THR A 1 319 ? -3.234 38.405 -6.588 1.00 32.03 319 THR A C 1
ATOM 2441 O O . THR A 1 319 ? -3.391 37.204 -6.795 1.00 32.03 319 THR A O 1
ATOM 2444 N N . GLU A 1 320 ? -4.239 39.267 -6.445 1.00 37.75 320 GLU A N 1
ATOM 2445 C CA . GLU A 1 320 ? -5.648 38.968 -6.709 1.00 37.75 320 GLU A CA 1
ATOM 2446 C C . GLU A 1 320 ? -5.861 38.593 -8.183 1.00 37.75 320 GLU A C 1
ATOM 2448 O O . GLU A 1 320 ? -5.148 39.055 -9.080 1.00 37.75 320 GLU A O 1
ATOM 2453 N N . SER A 1 321 ? -6.875 37.774 -8.459 1.00 32.41 321 SER A N 1
ATOM 2454 C CA . SER A 1 321 ? -7.373 37.557 -9.820 1.00 32.41 321 SER A CA 1
ATOM 2455 C C . SER A 1 321 ? -8.865 37.239 -9.803 1.00 32.41 321 SER A C 1
ATOM 2457 O O . SER A 1 321 ? -9.275 36.089 -9.661 1.00 32.41 321 SER A O 1
ATOM 2459 N N . ASP A 1 322 ? -9.664 38.293 -9.968 1.00 35.81 322 ASP A N 1
ATOM 2460 C CA . ASP A 1 322 ? -11.103 38.227 -10.225 1.00 35.81 322 ASP A CA 1
ATOM 2461 C C . ASP A 1 322 ? -11.404 37.605 -11.598 1.00 35.81 322 ASP A C 1
ATOM 2463 O O . ASP A 1 322 ? -10.985 38.154 -12.619 1.00 35.81 322 ASP A O 1
ATOM 2467 N N . ILE A 1 323 ? -12.227 36.550 -11.654 1.00 38.00 323 ILE A N 1
ATOM 2468 C CA . ILE A 1 323 ? -13.018 36.174 -12.847 1.00 38.00 323 ILE A CA 1
ATOM 2469 C C . ILE A 1 323 ? -14.393 35.640 -12.362 1.00 38.00 323 ILE A C 1
ATOM 2471 O O . ILE A 1 323 ? -14.424 34.916 -11.365 1.00 38.00 323 ILE A O 1
ATOM 2475 N N . PRO A 1 324 ? -15.538 36.024 -12.974 1.00 39.16 324 PRO A N 1
ATOM 2476 C CA . PRO A 1 324 ? -16.830 35.994 -12.279 1.00 39.16 324 PRO A CA 1
ATOM 2477 C C . PRO A 1 324 ? -17.688 34.725 -12.439 1.00 39.16 324 PRO A C 1
ATOM 2479 O O . PRO A 1 324 ? -17.522 33.909 -13.342 1.00 39.16 324 PRO A O 1
ATOM 2482 N N . LEU A 1 325 ? -18.673 34.662 -11.539 1.00 32.69 325 LEU A N 1
ATOM 2483 C CA . LEU A 1 325 ? -19.826 33.763 -11.468 1.00 32.69 325 LEU A CA 1
ATOM 2484 C C . LEU A 1 325 ? -20.768 33.878 -12.682 1.00 32.69 325 LEU A C 1
ATOM 2486 O O . LEU A 1 325 ? -21.202 34.981 -13.004 1.00 32.69 325 LEU A O 1
ATOM 2490 N N . ASP A 1 326 ? -21.205 32.738 -13.224 1.00 32.22 326 ASP A N 1
ATOM 2491 C CA . ASP A 1 326 ? -22.462 32.619 -13.975 1.00 32.22 326 ASP A CA 1
ATOM 2492 C C . ASP A 1 326 ? -23.140 31.266 -13.684 1.00 32.22 326 ASP A C 1
ATOM 2494 O O . ASP A 1 326 ? -22.492 30.219 -13.642 1.00 32.22 326 ASP A O 1
ATOM 2498 N N . THR A 1 327 ? -24.459 31.299 -13.484 1.00 35.28 327 THR A N 1
ATOM 2499 C CA . THR A 1 327 ? -25.303 30.157 -13.083 1.00 35.28 327 THR A CA 1
ATOM 2500 C C . THR A 1 327 ? -26.448 29.986 -14.077 1.00 35.28 327 THR A C 1
ATOM 2502 O O . THR A 1 327 ? -27.088 30.978 -14.431 1.00 35.28 327 THR A O 1
ATOM 2505 N N . PRO A 1 328 ? -26.827 28.743 -14.418 1.00 36.62 328 PRO A N 1
ATOM 2506 C CA . PRO A 1 328 ? -28.227 28.445 -14.699 1.00 36.62 328 PRO A CA 1
ATOM 2507 C C . PRO A 1 328 ? -28.807 27.403 -13.729 1.00 36.62 328 PRO A C 1
ATOM 2509 O O . PRO A 1 328 ? -28.229 26.348 -13.474 1.00 36.62 328 PRO A O 1
ATOM 2512 N N . THR A 1 329 ? -29.987 27.726 -13.205 1.00 33.84 329 THR A N 1
ATOM 2513 C CA . THR A 1 329 ? -30.843 26.849 -12.398 1.00 33.84 329 THR A CA 1
ATOM 2514 C C . THR A 1 329 ? -31.761 26.044 -13.310 1.00 33.84 329 THR A C 1
ATOM 2516 O O . THR A 1 329 ? -32.415 26.648 -14.155 1.00 33.84 329 THR A O 1
ATOM 2519 N N . ASP A 1 330 ? -31.924 24.743 -13.060 1.00 32.50 330 ASP A N 1
ATOM 2520 C CA . ASP A 1 330 ? -33.053 23.967 -13.589 1.00 32.50 330 ASP A CA 1
ATOM 2521 C C . ASP A 1 330 ? -33.616 22.990 -12.543 1.00 32.50 330 ASP A C 1
ATOM 2523 O O . ASP A 1 330 ? -32.884 22.412 -11.740 1.00 32.50 330 ASP A O 1
ATOM 2527 N N . THR A 1 331 ? -34.942 22.822 -12.561 1.00 37.06 331 THR A N 1
ATOM 2528 C CA . THR A 1 331 ? -35.739 22.089 -11.559 1.00 37.06 331 THR A CA 1
ATOM 2529 C C . THR A 1 331 ? -36.711 21.121 -12.236 1.00 37.06 331 THR A C 1
ATOM 2531 O O . THR A 1 331 ? -37.468 21.537 -13.114 1.00 37.06 331 THR A O 1
ATOM 2534 N N . PRO A 1 332 ? -36.823 19.878 -11.740 1.00 39.44 332 PRO A N 1
ATOM 2535 C CA . PRO A 1 332 ? -38.090 19.136 -11.742 1.00 39.44 332 PRO A CA 1
ATOM 2536 C C . PRO A 1 332 ? -38.408 18.597 -10.328 1.00 39.44 332 PRO A C 1
ATOM 2538 O O . PRO A 1 332 ? -37.610 17.894 -9.726 1.00 39.44 332 PRO A O 1
ATOM 2541 N N . THR A 1 333 ? -39.480 19.034 -9.662 1.00 29.38 333 THR A N 1
ATOM 2542 C CA . THR A 1 333 ? -40.889 18.602 -9.835 1.00 29.38 333 THR A CA 1
ATOM 2543 C C . THR A 1 333 ? -41.158 17.164 -9.364 1.00 29.38 333 THR A C 1
ATOM 2545 O O . THR A 1 333 ? -40.862 16.198 -10.059 1.00 29.38 333 THR A O 1
ATOM 2548 N N . ASN A 1 334 ? -41.807 17.048 -8.199 1.00 37.81 334 ASN A N 1
ATOM 2549 C CA . ASN A 1 334 ? -42.314 15.796 -7.624 1.00 37.81 334 ASN A CA 1
ATOM 2550 C C . ASN A 1 334 ? -43.543 15.254 -8.376 1.00 37.81 334 ASN A C 1
ATOM 2552 O O . ASN A 1 334 ? -44.362 16.024 -8.878 1.00 37.81 334 ASN A O 1
ATOM 2556 N N . THR A 1 335 ? -43.758 13.936 -8.340 1.00 29.11 335 THR A N 1
ATOM 2557 C CA . THR A 1 335 ? -45.069 13.294 -8.561 1.00 29.11 335 THR A CA 1
ATOM 2558 C C . THR A 1 335 ? -45.130 11.984 -7.771 1.00 29.11 335 THR A C 1
ATOM 2560 O O . THR A 1 335 ? -44.156 11.238 -7.737 1.00 29.11 335 THR A O 1
ATOM 2563 N N . SER A 1 336 ? -46.265 11.722 -7.121 1.00 34.22 336 SER A N 1
ATOM 2564 C CA . SER A 1 336 ? -46.479 10.581 -6.216 1.00 34.22 336 SER A CA 1
ATOM 2565 C C . SER A 1 336 ? -47.438 9.540 -6.803 1.00 34.22 336 SER A C 1
ATOM 2567 O O . SER A 1 336 ? -48.217 9.877 -7.696 1.00 34.22 336 SER A O 1
ATOM 2569 N N . THR A 1 337 ? -47.514 8.383 -6.124 1.00 29.44 337 THR A N 1
ATOM 2570 C CA . THR A 1 337 ? -48.647 7.418 -6.054 1.00 29.44 337 THR A CA 1
ATOM 2571 C C . THR A 1 337 ? -48.467 6.117 -6.845 1.00 29.44 337 THR A C 1
ATOM 2573 O O . THR A 1 337 ? -48.534 6.134 -8.066 1.00 29.44 337 THR A O 1
ATOM 2576 N N . ASP A 1 338 ? -48.322 4.983 -6.139 1.00 30.66 338 ASP A N 1
ATOM 2577 C CA . ASP A 1 338 ? -49.386 3.957 -6.045 1.00 30.66 338 ASP A CA 1
ATOM 2578 C C . ASP A 1 338 ? -49.088 2.871 -4.979 1.00 30.66 338 ASP A C 1
ATOM 2580 O O . ASP A 1 338 ? -47.936 2.628 -4.619 1.00 30.66 338 ASP A O 1
ATOM 2584 N N . THR A 1 339 ? -50.133 2.219 -4.447 1.00 32.25 339 THR A N 1
ATOM 2585 C CA . THR A 1 339 ? -50.061 1.120 -3.451 1.00 32.25 339 THR A CA 1
ATOM 2586 C C . THR A 1 339 ? -51.052 0.001 -3.788 1.00 32.25 339 THR A C 1
ATOM 2588 O O . THR A 1 339 ? -52.242 0.280 -3.941 1.00 32.25 339 THR A O 1
ATOM 2591 N N . PRO A 1 340 ? -50.572 -1.252 -3.927 1.00 40.00 340 PRO A N 1
ATOM 2592 C CA . PRO A 1 340 ? -51.165 -2.439 -3.255 1.00 40.00 340 PRO A CA 1
ATOM 2593 C C . PRO A 1 340 ? -50.119 -3.541 -2.887 1.00 40.00 340 PRO A C 1
ATOM 2595 O O . PRO A 1 340 ? -49.019 -3.526 -3.427 1.00 40.00 340 PRO A O 1
ATOM 2598 N N . THR A 1 341 ? -50.348 -4.587 -2.069 1.00 28.16 341 THR A N 1
ATOM 2599 C CA . THR A 1 341 ? -51.348 -4.916 -1.020 1.00 28.16 341 THR A CA 1
ATOM 2600 C C . THR A 1 341 ? -50.847 -6.137 -0.198 1.00 28.16 341 THR A C 1
ATOM 2602 O O . THR A 1 341 ? -50.165 -7.000 -0.738 1.00 28.16 341 THR A O 1
ATOM 2605 N N . ASP A 1 342 ? -51.205 -6.180 1.091 1.00 30.28 342 ASP A N 1
ATOM 2606 C CA . ASP A 1 342 ? -51.118 -7.244 2.124 1.00 30.28 342 ASP A CA 1
ATOM 2607 C C . ASP A 1 342 ? -50.481 -8.640 1.854 1.00 30.28 342 ASP A C 1
ATOM 2609 O O . ASP A 1 342 ? -51.027 -9.484 1.146 1.00 30.28 342 ASP A O 1
ATOM 2613 N N . THR A 1 343 ? -49.395 -8.907 2.599 1.00 31.80 343 THR A N 1
ATOM 2614 C CA . THR A 1 343 ? -49.189 -9.981 3.614 1.00 31.80 343 THR A CA 1
ATOM 2615 C C . THR A 1 343 ? -49.761 -11.402 3.401 1.00 31.80 343 THR A C 1
ATOM 2617 O O . THR A 1 343 ? -50.972 -11.599 3.293 1.00 31.80 343 THR A O 1
ATOM 2620 N N . PRO A 1 344 ? -48.921 -12.435 3.626 1.00 29.59 344 PRO A N 1
ATOM 2621 C CA . PRO A 1 344 ? -49.196 -13.362 4.735 1.00 29.59 344 PRO A CA 1
ATOM 2622 C C . PRO A 1 344 ? -48.058 -13.442 5.771 1.00 29.59 344 PRO A C 1
ATOM 2624 O O . PRO A 1 344 ? -46.883 -13.261 5.468 1.00 29.59 344 PRO A O 1
ATOM 2627 N N . THR A 1 345 ? -48.448 -13.714 7.015 1.00 31.31 345 THR A N 1
ATOM 2628 C CA . THR A 1 345 ? -47.588 -13.823 8.201 1.00 31.31 345 THR A CA 1
ATOM 2629 C C . THR A 1 345 ? -46.784 -15.122 8.230 1.00 31.31 345 THR A C 1
ATOM 2631 O O . THR A 1 345 ? -47.381 -16.194 8.161 1.00 31.31 345 THR A O 1
ATOM 2634 N N . GLU A 1 346 ? -45.479 -15.030 8.498 1.00 27.17 346 GLU A N 1
ATOM 2635 C CA . GLU A 1 346 ? -44.728 -16.097 9.173 1.00 27.17 346 GLU A CA 1
ATOM 2636 C C . GLU A 1 346 ? -44.203 -15.596 10.528 1.00 27.17 346 GLU A C 1
ATOM 2638 O O . GLU A 1 346 ? -43.974 -14.402 10.731 1.00 27.17 346 GLU A O 1
ATOM 2643 N N . THR A 1 347 ? -44.116 -16.514 11.488 1.00 27.97 347 THR A N 1
ATOM 2644 C CA . THR A 1 347 ? -43.813 -16.243 12.902 1.00 27.97 347 THR A CA 1
ATOM 2645 C C . THR A 1 347 ? -42.312 -15.994 13.097 1.00 27.97 347 THR A C 1
ATOM 2647 O O . THR A 1 347 ? -41.521 -16.735 12.517 1.00 27.97 347 T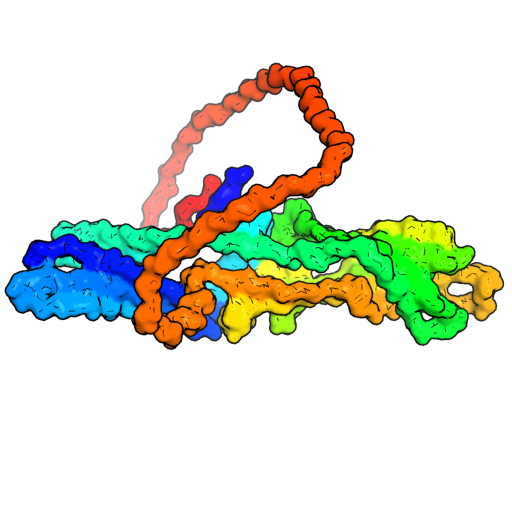HR A O 1
ATOM 2650 N N . PRO A 1 348 ? -41.885 -15.013 13.917 1.00 29.17 348 PRO A N 1
ATOM 2651 C CA . PRO A 1 348 ? -40.468 -14.813 14.200 1.00 29.17 348 PRO A CA 1
ATOM 2652 C C . PRO A 1 348 ? -39.933 -15.939 15.095 1.00 29.17 348 PRO A C 1
ATOM 2654 O O . PRO A 1 348 ? -40.481 -16.190 16.167 1.00 29.17 348 PRO A O 1
ATOM 2657 N N . ASP A 1 349 ? -38.857 -16.582 14.647 1.00 27.75 349 ASP A N 1
ATOM 2658 C CA . ASP A 1 349 ? -38.031 -17.506 15.433 1.00 27.75 349 ASP A CA 1
ATOM 2659 C C . ASP A 1 349 ? -36.703 -16.798 15.767 1.00 27.75 349 ASP A C 1
ATOM 2661 O O . ASP A 1 349 ? -36.215 -16.012 14.952 1.00 27.75 349 ASP A O 1
ATOM 2665 N N . ASP A 1 350 ? -36.172 -17.018 16.972 1.00 33.34 350 ASP A N 1
ATOM 2666 C CA . ASP A 1 350 ? -35.251 -16.145 17.736 1.00 33.34 350 ASP A CA 1
ATOM 2667 C C . ASP A 1 350 ? -34.009 -15.581 16.988 1.00 33.34 350 ASP A C 1
ATOM 2669 O O . ASP A 1 350 ? -32.862 -15.984 17.199 1.00 33.34 350 ASP A O 1
ATOM 2673 N N . GLY A 1 351 ? -34.221 -14.562 16.149 1.00 26.80 351 GLY A N 1
ATOM 2674 C CA . GLY A 1 351 ? -33.181 -13.781 15.476 1.00 26.80 351 GLY A CA 1
ATOM 2675 C C . GLY A 1 351 ? -32.884 -12.469 16.205 1.00 26.80 351 GLY A C 1
ATOM 2676 O O . GLY A 1 351 ? -33.707 -11.556 16.208 1.00 26.80 351 GLY A O 1
ATOM 2677 N N . GLY A 1 352 ? -31.691 -12.353 16.797 1.00 26.92 352 GLY A N 1
ATOM 2678 C CA . GLY A 1 352 ? -31.278 -11.171 17.559 1.00 26.92 352 GLY A CA 1
ATOM 2679 C C . GLY A 1 352 ? -31.404 -9.844 16.791 1.00 26.92 352 GLY A C 1
ATOM 2680 O O . GLY A 1 352 ? -31.058 -9.746 15.614 1.00 26.92 352 GLY A O 1
ATOM 2681 N N . ILE A 1 353 ? -31.832 -8.804 17.514 1.00 25.70 353 ILE A N 1
ATOM 2682 C CA . ILE A 1 353 ? -32.177 -7.429 17.084 1.00 25.70 353 ILE A CA 1
ATOM 2683 C C . ILE A 1 353 ? -31.133 -6.650 16.248 1.00 25.70 353 ILE A C 1
ATOM 2685 O O . ILE A 1 353 ? -31.419 -5.555 15.774 1.00 25.70 353 ILE A O 1
ATOM 2689 N N . LEU A 1 354 ? -29.958 -7.221 15.980 1.00 36.03 354 LEU A N 1
ATOM 2690 C CA . LEU A 1 354 ? -28.895 -6.644 15.142 1.00 36.03 354 LEU A CA 1
ATOM 2691 C C . LEU A 1 354 ? -29.146 -6.791 13.623 1.00 36.03 354 LEU A C 1
ATOM 2693 O O . LEU A 1 354 ? -28.303 -6.406 12.811 1.00 36.03 354 LEU A O 1
ATOM 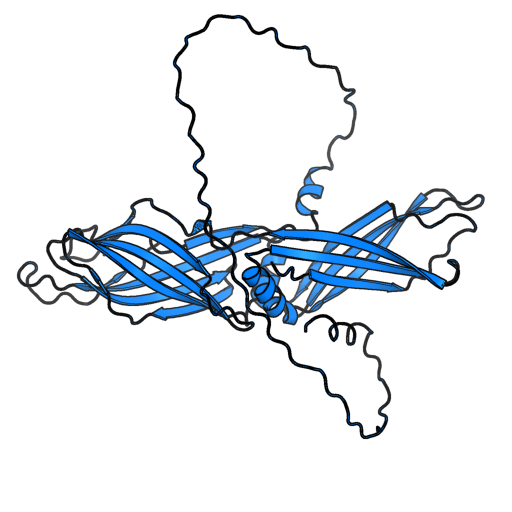2697 N N . GLY A 1 355 ? -30.284 -7.371 13.222 1.00 27.56 355 GLY A N 1
ATOM 2698 C CA . GLY A 1 355 ? -30.642 -7.612 11.819 1.00 27.56 355 GLY A CA 1
ATOM 2699 C C . GLY A 1 355 ? -31.402 -6.486 11.100 1.00 27.56 355 GLY A C 1
ATOM 2700 O O . GLY A 1 355 ? -31.479 -6.534 9.877 1.00 27.56 355 GLY A O 1
ATOM 2701 N N . GLN A 1 356 ? -31.973 -5.498 11.807 1.00 25.48 356 GLN A N 1
ATOM 2702 C CA . GLN A 1 356 ? -32.922 -4.533 11.204 1.00 25.48 356 GLN A CA 1
ATOM 2703 C C . GLN A 1 356 ? -32.480 -3.055 11.188 1.00 25.48 356 GLN A C 1
ATOM 2705 O O . GLN A 1 356 ? -33.207 -2.221 10.656 1.00 25.48 356 GLN A O 1
ATOM 2710 N N . LEU A 1 357 ? -31.285 -2.713 11.687 1.00 27.16 357 LEU A N 1
ATOM 2711 C CA . LEU A 1 357 ? -30.788 -1.322 11.756 1.00 27.16 357 LEU A CA 1
ATOM 2712 C C . LEU A 1 357 ? -29.581 -1.025 10.841 1.00 27.16 357 LEU A C 1
ATOM 2714 O O . LEU A 1 357 ? -28.739 -0.194 11.152 1.00 27.16 357 LEU A O 1
ATOM 2718 N N . LEU A 1 358 ? -29.528 -1.669 9.669 1.00 31.30 358 LEU A N 1
ATOM 2719 C CA . LEU A 1 358 ? -28.642 -1.291 8.548 1.00 31.30 358 LEU A CA 1
ATOM 2720 C C . LEU A 1 358 ? -29.435 -0.995 7.256 1.00 31.30 358 LEU A C 1
ATOM 2722 O O . LEU A 1 358 ? -28.924 -1.143 6.150 1.00 31.30 358 LEU A O 1
ATOM 2726 N N . GLY A 1 359 ? -30.710 -0.611 7.400 1.00 27.97 359 GLY A N 1
ATOM 2727 C CA . GLY A 1 359 ? -31.645 -0.362 6.292 1.00 27.97 359 GLY A CA 1
ATOM 2728 C C . GLY A 1 359 ? -32.016 1.107 6.048 1.00 27.97 359 GLY A C 1
ATOM 2729 O O . GLY A 1 359 ? -32.856 1.373 5.195 1.00 27.97 359 GLY A O 1
ATOM 2730 N N . TYR A 1 360 ? -31.438 2.052 6.791 1.00 26.91 360 TYR A N 1
ATOM 2731 C CA . TYR A 1 360 ? -31.659 3.496 6.645 1.00 26.91 360 TYR A CA 1
ATOM 2732 C C . TYR A 1 360 ? -30.310 4.226 6.753 1.00 26.91 360 TYR A C 1
ATOM 2734 O O . TYR A 1 360 ? -29.451 3.778 7.507 1.00 26.91 360 TYR A O 1
ATOM 2742 N N . TRP A 1 361 ? -30.158 5.341 6.023 1.00 25.50 361 TRP A N 1
ATOM 2743 C CA . TRP A 1 361 ? -28.947 6.188 5.909 1.00 25.50 361 TRP A CA 1
ATOM 2744 C C . TRP A 1 361 ? -27.866 5.811 4.876 1.00 25.50 361 TRP A C 1
ATOM 2746 O O . TRP A 1 361 ? -26.734 6.272 4.981 1.00 25.50 361 TRP A O 1
ATOM 2756 N N . ILE A 1 362 ? -28.224 5.102 3.798 1.00 30.39 362 ILE A N 1
ATOM 2757 C CA . ILE A 1 362 ? -27.508 5.242 2.512 1.00 30.39 362 ILE A CA 1
ATOM 2758 C C . ILE A 1 362 ? -28.529 5.468 1.389 1.00 30.39 362 ILE A C 1
ATOM 2760 O O . ILE A 1 362 ? -29.121 4.518 0.874 1.00 30.39 362 ILE A O 1
ATOM 2764 N N . SER A 1 363 ? -28.715 6.738 1.024 1.00 28.92 363 SER A N 1
ATOM 2765 C CA . SER A 1 363 ? -29.434 7.215 -0.167 1.00 28.92 363 SER A CA 1
ATOM 2766 C C . SER A 1 363 ? -28.881 8.575 -0.578 1.00 28.92 363 SER A C 1
ATOM 2768 O O . SER A 1 363 ? -28.920 9.459 0.308 1.00 28.92 363 SER A O 1
#

Foldseek 3Di:
DDADEDEDEAEDEDADPAAPDDDWDQPDKFWDWDDDDLFKTKIKIKTWTWHDDPPDDTDIDIDIDIDIDTLVCQLVVVLNCVVVVNKHKYWYWYWYAYVVVVRDIDIDIDIDMKGWDPFPQQWDQCWDFFVLVDPPDDPRQKIFRTKHKDWDPDRDSFKTKMKIKTKIFGQDQFKKKWQKKWKWKDKLNNTQWTDMDRDIDIHHHGDIDMDITITMGGSVCVSVSVSSCVVVVNKIKIKMWMKIWMATDCDPVDPDHDDIGIGGDPVNMDIDMMGIDRRVCPVVVVPPDDPDDDDDDDDDDDDDDDDDDDDDDDDDDDDDDDDDDDDDDDDDDDDDDDDDDDDDDDDDDDDDPPPPPVPDDDD

Sequence (363 aa):
MGVAVVGLILLVVLGFVLGVLGSPAVEDVQNRFGPVNDSTTTIETDLAGDKQGVDLGSGTDTLAFTTHMRNERIPAWWYTHVRNGERTELLVNASVSHGLLGGNEFEFPQEETIETDILGGFNSSEPRPINADQPPVSDPILYLNETAASYGENITRERTPLETAFTVYNLKPWPYTVTEIGYTIEMNGVEVGEGSTERPYAIPPGSETTLRAETVIRNERLDEWWVSHLRNDQVTNLTIDFYIVVDPDPGDAIPGTVDPIRIDSDKFDHHTTIETDIFGTKNATDGSADAAARTPTPAETPTADSSGDATPTPTPTETESDIPLDTPTDTPTNTSTDTPTDTPTETPDDGGILGQLLGYWIS

pLDDT: mean 71.06, std 25.96, range [25.48, 97.94]